Protein AF-A0A2D5XDI0-F1 (afdb_monomer_lite)

pLDDT: mean 88.64, std 13.78, range [44.78, 98.31]

Sequence (228 aa):
MKLNKLKERLPGKILLYSKKSLLKNIIILIFSIVIIILIGYWLSAFIGSEKGTEDEEDVEKAINICIESFSDHYYLALLEDDVERCKKADDRYDCSDGYYIIKAVRNNDMELCKKTSSNEMASACRGVIQGNAAVCDAFESVTDITYCRAVVGKDASICDSIEDESEKSSCKEDTYLRRSLAAKNSEECLNHDDEGFTAFCTGLFENNKQIYLDKMRVLCSKPLPPPS

Secondary structure (DSSP, 8-state):
------------------HHHHHHHHHHHHHHHHHHHHHHHHHHHHHTT-TTHHHHHHHHHHHHHHHHHHS-HHHHHHHHT-GGGGGGSTTHHHHHHHHHHHHHHHHT-TTGGGGSSSHHHHHHHHHHHHT-GGGGGG-SSHHHHHHHHHHHHT-GGGGGG-SSHHHHHHHHHHHHHHHHHHHT-STTGGG-S-HHHHHHHHHHHTT-HHHHHHHHHHHHTSPPPPP-

Structure (mmCIF, N/CA/C/O backbone):
data_AF-A0A2D5XDI0-F1
#
_entry.id   AF-A0A2D5XDI0-F1
#
loop_
_atom_site.group_PDB
_atom_site.id
_atom_site.type_symbol
_atom_site.label_atom_id
_atom_site.label_alt_id
_atom_site.label_comp_id
_atom_site.label_asym_id
_atom_site.label_entity_id
_atom_site.label_seq_id
_atom_site.pdbx_PDB_ins_code
_atom_site.Cartn_x
_atom_site.Cartn_y
_atom_site.Cartn_z
_atom_site.occupancy
_atom_site.B_iso_or_equiv
_atom_site.auth_seq_id
_atom_site.auth_comp_id
_atom_site.auth_asym_id
_atom_site.auth_atom_id
_atom_site.pdbx_PDB_model_num
ATOM 1 N N . MET A 1 1 ? -70.398 48.596 83.617 1.00 44.78 1 MET A N 1
ATOM 2 C CA . MET A 1 1 ? -71.412 48.692 82.546 1.00 44.78 1 MET A CA 1
ATOM 3 C C . MET A 1 1 ? -71.030 47.717 81.436 1.00 44.78 1 MET A C 1
ATOM 5 O O . MET A 1 1 ? -69.982 47.882 80.839 1.00 44.78 1 MET A O 1
ATOM 9 N N . LYS A 1 2 ? -71.859 46.678 81.254 1.00 47.09 2 LYS A N 1
ATOM 10 C CA . LYS A 1 2 ? -71.991 45.789 80.081 1.00 47.09 2 LYS A CA 1
ATOM 11 C C . LYS A 1 2 ? -70.750 45.014 79.590 1.00 47.09 2 LYS A C 1
ATOM 13 O O . LYS A 1 2 ? -70.254 45.229 78.493 1.00 47.09 2 LYS A O 1
ATOM 18 N N . LEU A 1 3 ? -70.409 43.970 80.354 1.00 49.66 3 LEU A N 1
ATOM 19 C CA . LEU A 1 3 ? -70.203 42.626 79.794 1.00 49.66 3 LEU A CA 1
ATOM 20 C C . LEU A 1 3 ? -71.467 42.235 79.015 1.00 49.66 3 LEU A C 1
ATOM 22 O O . LEU A 1 3 ? -72.532 42.197 79.629 1.00 49.66 3 LEU A O 1
ATOM 26 N N . ASN A 1 4 ? -71.377 41.991 77.705 1.00 47.78 4 ASN A N 1
ATOM 27 C CA . ASN A 1 4 ? -72.252 41.059 76.983 1.00 47.78 4 ASN A CA 1
ATOM 28 C C . ASN A 1 4 ? -71.924 40.994 75.486 1.00 47.78 4 ASN A C 1
ATOM 30 O O . ASN A 1 4 ? -71.733 42.021 74.846 1.00 47.78 4 ASN A O 1
ATOM 34 N N . LYS A 1 5 ? -72.038 39.771 74.955 1.00 52.88 5 LYS A N 1
ATOM 35 C CA . LYS A 1 5 ? -72.092 39.379 73.535 1.00 52.88 5 LYS A CA 1
ATOM 36 C C . LYS A 1 5 ? -70.759 39.279 72.795 1.00 52.88 5 LYS A C 1
ATOM 38 O O . LYS A 1 5 ? -70.403 40.145 72.015 1.00 52.88 5 LYS A O 1
ATOM 43 N N . LEU A 1 6 ? -70.141 38.108 72.924 1.00 51.28 6 LEU A N 1
ATOM 44 C CA . LEU A 1 6 ? -69.726 37.309 71.763 1.00 51.28 6 LEU A CA 1
ATOM 45 C C . LEU A 1 6 ? -69.619 35.844 72.202 1.00 51.28 6 LEU A C 1
ATOM 47 O O . LEU A 1 6 ? -68.558 35.256 72.367 1.00 51.28 6 LEU A O 1
ATOM 51 N N . LYS A 1 7 ? -70.799 35.287 72.469 1.00 56.97 7 LYS A N 1
ATOM 52 C CA . LYS A 1 7 ? -71.055 33.860 72.601 1.00 56.97 7 LYS A CA 1
ATOM 53 C C . LYS A 1 7 ? -71.932 33.528 71.407 1.00 56.97 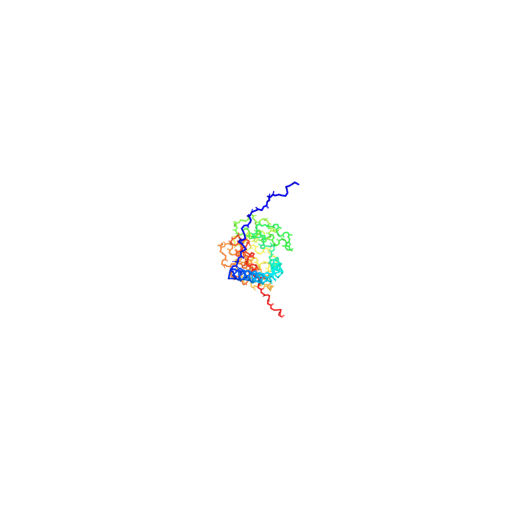7 LYS A C 1
ATOM 55 O O . LYS A 1 7 ? -73.071 33.975 71.408 1.00 56.97 7 LYS A O 1
ATOM 60 N N . GLU A 1 8 ? -71.387 32.855 70.395 1.00 50.22 8 GLU A N 1
ATOM 61 C CA . GLU A 1 8 ? -72.069 31.781 69.662 1.00 50.22 8 GLU A CA 1
ATOM 62 C C . GLU A 1 8 ? -71.327 31.329 68.395 1.00 50.22 8 GLU A C 1
ATOM 64 O O . GLU A 1 8 ? -70.948 32.131 67.550 1.00 50.22 8 GLU A O 1
ATOM 69 N N . ARG A 1 9 ? -71.274 29.995 68.265 1.00 50.88 9 ARG A N 1
ATOM 70 C CA . ARG A 1 9 ? -71.165 29.195 67.033 1.00 50.88 9 ARG A CA 1
ATOM 71 C C . ARG A 1 9 ? -69.782 29.030 66.409 1.00 50.88 9 ARG A C 1
ATOM 73 O O . ARG A 1 9 ? -69.526 29.444 65.287 1.00 50.88 9 ARG A O 1
ATOM 80 N N . LEU A 1 10 ? -68.983 28.194 67.064 1.00 51.03 10 LEU A N 1
ATOM 81 C CA . LEU A 1 10 ? -68.196 27.193 66.345 1.00 51.03 10 LEU A CA 1
ATOM 82 C C . LEU A 1 10 ? -68.876 25.831 66.547 1.00 51.03 10 LEU A C 1
ATOM 84 O O . LEU A 1 10 ? -68.980 25.377 67.689 1.00 51.03 10 LEU A O 1
ATOM 88 N N . PRO A 1 11 ? -69.412 25.192 65.490 1.00 50.72 11 PRO A N 1
ATOM 89 C CA . PRO A 1 11 ? -69.955 23.852 65.606 1.00 50.72 11 PRO A CA 1
ATOM 90 C C . PRO A 1 11 ? -68.810 22.899 65.939 1.00 50.72 11 PRO A C 1
ATOM 92 O O . PRO A 1 11 ? -67.932 22.642 65.117 1.00 50.72 11 PRO A O 1
ATOM 95 N N . GLY A 1 12 ? -68.854 22.352 67.152 1.00 49.72 12 GLY A N 1
ATOM 96 C CA . GLY A 1 12 ? -68.100 21.176 67.557 1.00 49.72 12 GLY A CA 1
ATOM 97 C C . GLY A 1 12 ? -68.539 19.958 66.750 1.00 49.72 12 GLY A C 1
ATOM 98 O O . GLY A 1 12 ? -69.162 19.045 67.275 1.00 49.72 12 GLY A O 1
ATOM 99 N N . LYS A 1 13 ? -68.190 19.918 65.465 1.00 50.59 13 LYS A N 1
ATOM 100 C CA . LYS A 1 13 ? -67.875 18.663 64.793 1.00 50.59 13 LYS A CA 1
ATOM 101 C C . LYS A 1 13 ? -66.408 18.400 65.093 1.00 50.59 13 LYS A C 1
ATOM 103 O O . LYS A 1 13 ? -65.544 18.576 64.241 1.00 50.59 13 LYS A O 1
ATOM 108 N N . ILE A 1 14 ? -66.135 18.020 66.345 1.00 53.47 14 ILE A N 1
ATOM 109 C CA . ILE A 1 14 ? -64.928 17.259 66.650 1.00 53.47 14 ILE A CA 1
ATOM 110 C C . ILE A 1 14 ? -65.047 16.039 65.755 1.00 53.47 14 ILE A C 1
ATOM 112 O O . ILE A 1 14 ? -65.925 15.195 65.939 1.00 53.47 14 ILE A O 1
ATOM 116 N N . LEU A 1 15 ? -64.245 16.063 64.696 1.00 54.16 15 LEU A N 1
ATOM 117 C CA . LEU A 1 15 ? -64.029 14.969 63.782 1.00 54.16 15 LEU A CA 1
ATOM 118 C C . LEU A 1 15 ? -63.720 13.747 64.642 1.00 54.16 15 LEU A C 1
ATOM 120 O O . LEU A 1 15 ? -62.580 13.517 65.037 1.00 54.16 15 LEU A O 1
ATOM 124 N N . LEU A 1 16 ? -64.742 12.929 64.895 1.00 52.47 16 LEU A N 1
ATOM 125 C CA . LEU A 1 16 ? -64.572 11.494 65.033 1.00 52.47 16 LEU A CA 1
ATOM 126 C C . LEU A 1 16 ? -64.087 11.029 63.662 1.00 52.47 16 LEU A C 1
ATOM 128 O O . LEU A 1 16 ? -64.838 10.486 62.854 1.00 52.47 16 LEU A O 1
ATOM 132 N N . TYR A 1 17 ? -62.825 11.351 63.374 1.00 53.03 17 TYR A N 1
ATOM 133 C CA . TYR A 1 17 ? -62.069 10.794 62.281 1.00 53.03 17 TYR A CA 1
ATOM 134 C C . TYR A 1 17 ? -62.096 9.308 62.577 1.00 53.03 17 TYR A C 1
ATOM 136 O O . TYR A 1 17 ? -61.448 8.828 63.508 1.00 53.03 17 TYR A O 1
ATOM 144 N N . SER A 1 18 ? -63.002 8.619 61.883 1.00 58.97 18 SER A N 1
ATOM 145 C CA . SER A 1 18 ? -63.232 7.196 62.038 1.00 58.97 18 SER A CA 1
ATOM 146 C C . SER A 1 18 ? -61.865 6.535 62.104 1.00 58.97 18 SER A C 1
ATOM 148 O O . SER A 1 18 ? -61.057 6.731 61.195 1.00 58.97 18 SER A O 1
ATOM 150 N N . LYS A 1 19 ? -61.577 5.794 63.181 1.00 69.25 19 LYS A N 1
ATOM 151 C CA . LYS A 1 19 ? -60.289 5.100 63.351 1.00 69.25 19 LYS A CA 1
ATOM 152 C C . LYS A 1 19 ? -59.907 4.305 62.092 1.00 69.25 19 LYS A C 1
ATOM 154 O O . LYS A 1 19 ? -58.728 4.180 61.787 1.00 69.25 19 LYS A O 1
ATOM 159 N N . LYS A 1 20 ? -60.899 3.854 61.308 1.00 73.81 20 LYS A N 1
ATOM 160 C CA . LYS A 1 20 ? -60.707 3.220 59.993 1.00 73.81 20 LYS A CA 1
ATOM 161 C C . LYS A 1 20 ? -60.124 4.156 58.921 1.00 73.81 20 LYS A C 1
ATOM 163 O O . LYS A 1 20 ? -59.315 3.704 58.123 1.00 73.81 20 LYS A O 1
ATOM 168 N N . SER A 1 21 ? -60.521 5.428 58.886 1.00 77.50 21 SER A N 1
ATOM 169 C CA . SER A 1 21 ? -59.980 6.443 57.964 1.00 77.50 21 SER A CA 1
ATOM 170 C C . SER A 1 21 ? -58.528 6.791 58.307 1.00 77.50 21 SER A C 1
ATOM 172 O O . SER A 1 21 ? -57.669 6.851 57.433 1.00 77.50 21 SER A O 1
ATOM 174 N N . LEU A 1 22 ? -58.232 6.920 59.603 1.00 82.56 22 LEU A N 1
ATOM 175 C CA . LEU A 1 22 ? -56.887 7.230 60.089 1.00 82.56 22 LEU A CA 1
ATOM 176 C C . LEU A 1 22 ? -55.910 6.067 59.825 1.00 82.56 22 LEU A C 1
ATOM 178 O O . LEU A 1 22 ? -54.798 6.293 59.359 1.00 82.56 22 LEU A O 1
ATOM 182 N N . LEU A 1 23 ? -56.365 4.820 60.005 1.00 85.81 23 LEU A N 1
ATOM 183 C CA . LEU A 1 23 ? -55.586 3.620 59.683 1.00 85.81 23 LEU A CA 1
ATOM 184 C C . LEU A 1 23 ? -55.260 3.512 58.181 1.00 85.81 23 LEU A C 1
ATOM 186 O O . LEU A 1 23 ? -54.131 3.185 57.827 1.00 85.81 23 LEU A O 1
ATOM 190 N N . LYS A 1 24 ? -56.217 3.824 57.291 1.00 88.88 24 LYS A N 1
ATOM 191 C CA . LYS A 1 24 ? -55.989 3.813 55.833 1.00 88.88 24 LYS A CA 1
ATOM 192 C C . LYS A 1 24 ? -54.907 4.808 55.410 1.00 88.88 24 LYS A C 1
ATOM 194 O O . LYS A 1 24 ? -54.035 4.447 54.627 1.00 88.88 24 LYS A O 1
ATOM 199 N N . ASN A 1 25 ? -54.931 6.022 55.958 1.00 86.56 25 ASN A N 1
ATOM 200 C CA . ASN A 1 25 ? -53.940 7.048 55.627 1.00 86.56 25 ASN A CA 1
ATOM 201 C C . ASN A 1 25 ? -52.532 6.670 56.114 1.00 86.56 25 ASN A C 1
ATOM 203 O O . ASN A 1 25 ? -51.563 6.914 55.402 1.00 86.56 25 ASN A O 1
ATOM 207 N N . ILE A 1 26 ? -52.418 6.019 57.279 1.00 90.81 26 ILE A N 1
ATOM 208 C CA . ILE A 1 26 ? -51.133 5.504 57.782 1.00 90.81 26 ILE A CA 1
ATOM 209 C C . ILE A 1 26 ? -50.582 4.409 56.857 1.00 90.81 26 ILE A C 1
ATOM 211 O O . ILE A 1 26 ? -49.402 4.442 56.519 1.00 90.81 26 ILE A O 1
ATOM 215 N N . ILE A 1 27 ? -51.422 3.470 56.405 1.00 93.69 27 ILE A N 1
ATOM 216 C CA . ILE A 1 27 ? -50.993 2.393 55.495 1.00 93.69 27 ILE A CA 1
ATOM 217 C C . ILE A 1 27 ? -50.485 2.966 54.166 1.00 93.69 27 ILE A C 1
ATOM 219 O O . ILE A 1 27 ? -49.427 2.555 53.698 1.00 93.69 27 ILE A O 1
ATOM 223 N N . ILE A 1 28 ? -51.197 3.939 53.585 1.00 94.19 28 ILE A N 1
ATOM 224 C CA . ILE A 1 28 ? -50.781 4.600 52.337 1.00 94.19 28 ILE A CA 1
ATOM 225 C C . ILE A 1 28 ? -49.432 5.305 52.524 1.00 94.19 28 ILE A C 1
ATOM 227 O O . ILE A 1 28 ? -48.552 5.158 51.682 1.00 94.19 28 ILE A O 1
ATOM 231 N N . LEU A 1 29 ? -49.242 6.017 53.640 1.00 94.56 29 LEU A N 1
ATOM 232 C CA . LEU A 1 29 ? -47.984 6.704 53.939 1.00 94.56 29 LEU A CA 1
ATOM 233 C C . LEU A 1 29 ? -46.801 5.724 54.006 1.00 94.56 29 LEU A C 1
ATOM 235 O O . LEU A 1 29 ? -45.764 5.972 53.396 1.00 94.56 29 LEU A O 1
ATOM 239 N N . ILE A 1 30 ? -46.969 4.597 54.706 1.00 95.56 30 ILE A N 1
ATOM 240 C CA . ILE A 1 30 ? -45.933 3.561 54.825 1.00 95.56 30 ILE A CA 1
ATOM 241 C C . ILE A 1 30 ? -45.601 2.980 53.448 1.00 95.56 30 ILE A C 1
ATOM 243 O O . ILE A 1 30 ? -44.428 2.845 53.109 1.00 95.56 30 ILE A O 1
ATOM 247 N N . PHE A 1 31 ? -46.617 2.682 52.635 1.00 95.56 31 PHE A N 1
ATOM 248 C CA . PHE A 1 31 ? -46.415 2.115 51.302 1.00 95.56 31 PHE A CA 1
ATOM 249 C C . PHE A 1 31 ? -45.648 3.074 50.381 1.00 95.56 31 PHE A C 1
ATOM 251 O O . PHE A 1 31 ? -44.712 2.659 49.702 1.00 95.56 31 PHE A O 1
ATOM 258 N N . SER A 1 32 ? -45.975 4.369 50.418 1.00 95.12 32 SER A N 1
ATOM 259 C CA . SER A 1 32 ? -45.250 5.401 49.669 1.00 95.12 32 SER A CA 1
ATOM 260 C C . SER A 1 32 ? -43.784 5.506 50.093 1.00 95.12 32 SER A C 1
ATOM 262 O O . SER A 1 32 ? -42.908 5.613 49.239 1.00 95.12 32 SER A O 1
ATOM 264 N N . ILE A 1 33 ? -43.495 5.428 51.397 1.00 95.62 33 ILE A N 1
ATOM 265 C CA . ILE A 1 33 ? -42.118 5.452 51.916 1.00 95.62 33 ILE A CA 1
ATOM 266 C C . ILE A 1 33 ? -41.334 4.229 51.427 1.00 95.62 33 ILE A C 1
ATOM 268 O O . ILE A 1 33 ? -40.205 4.373 50.964 1.00 95.62 33 ILE A O 1
ATOM 272 N N . VAL A 1 34 ? -41.937 3.037 51.469 1.00 96.19 34 VAL A N 1
ATOM 273 C CA . VAL A 1 34 ? -41.305 1.802 50.977 1.00 96.19 34 VAL A CA 1
ATOM 274 C C . VAL A 1 34 ? -41.002 1.897 49.481 1.00 96.19 34 VAL A C 1
ATOM 276 O O . VAL A 1 34 ? -39.900 1.548 49.068 1.00 96.19 34 VAL A O 1
ATOM 279 N N . ILE A 1 35 ? -41.929 2.423 48.675 1.00 96.69 35 ILE A N 1
ATOM 280 C CA . ILE A 1 35 ? -41.708 2.628 47.235 1.00 96.69 35 ILE A CA 1
ATOM 281 C C . ILE A 1 35 ? -40.536 3.585 46.988 1.00 96.69 35 ILE A C 1
ATOM 283 O O . ILE A 1 35 ? -39.680 3.284 46.163 1.00 96.69 35 ILE A O 1
ATOM 287 N N . ILE A 1 36 ? -40.455 4.705 47.714 1.00 96.25 36 ILE A N 1
ATOM 288 C CA . ILE A 1 36 ? -39.352 5.670 47.566 1.00 96.25 36 ILE A CA 1
ATOM 289 C C . ILE A 1 36 ? -38.006 5.021 47.913 1.00 96.25 36 ILE A C 1
ATOM 291 O O . ILE A 1 36 ? -37.033 5.215 47.188 1.00 96.25 36 ILE A O 1
ATOM 295 N N . ILE A 1 37 ? -37.951 4.215 48.978 1.00 95.62 37 ILE A N 1
ATOM 296 C CA . ILE A 1 37 ? -36.735 3.485 49.365 1.00 95.62 37 ILE A CA 1
ATOM 297 C C . ILE A 1 37 ? -36.342 2.472 48.284 1.00 95.62 37 ILE A C 1
ATOM 299 O O . ILE A 1 37 ? -35.170 2.395 47.925 1.00 95.62 37 ILE A O 1
ATOM 303 N N . LEU A 1 38 ? -37.305 1.728 47.731 1.00 95.06 38 LEU A N 1
ATOM 304 C CA . LEU A 1 38 ? -37.047 0.755 46.666 1.00 95.06 38 LEU A CA 1
ATOM 305 C C . LEU A 1 38 ? -36.547 1.426 45.383 1.00 95.06 38 LEU A C 1
ATOM 307 O O . LEU A 1 38 ? -35.596 0.931 44.786 1.00 95.06 38 LEU A O 1
ATOM 311 N N . ILE A 1 39 ? -37.135 2.561 44.990 1.00 95.25 39 ILE A N 1
ATOM 312 C CA . ILE A 1 39 ? -36.674 3.357 43.843 1.00 95.25 39 ILE A CA 1
ATOM 313 C C . ILE A 1 39 ? -35.264 3.895 44.103 1.00 95.25 39 ILE A C 1
ATOM 315 O O . ILE A 1 39 ? -34.407 3.785 43.233 1.00 95.25 39 ILE A O 1
ATOM 319 N N . GLY A 1 40 ? -34.997 4.424 45.301 1.00 93.00 40 GLY A N 1
ATOM 320 C CA . GLY A 1 40 ? -33.665 4.897 45.685 1.00 93.00 40 GLY A CA 1
ATOM 321 C C . GLY A 1 40 ? -32.614 3.787 45.627 1.00 93.00 40 GLY A C 1
ATOM 322 O O . GLY A 1 40 ? -31.529 3.995 45.089 1.00 93.00 40 GLY A O 1
ATOM 323 N N . TYR A 1 41 ? -32.960 2.587 46.101 1.00 91.38 41 TYR A N 1
ATOM 324 C CA . TYR A 1 41 ? -32.088 1.417 46.028 1.00 91.38 41 TYR A CA 1
ATOM 325 C C . TYR A 1 41 ? -31.823 0.997 44.575 1.00 91.38 41 TYR A C 1
ATOM 327 O O . TYR A 1 41 ? -30.669 0.829 44.186 1.00 91.38 41 TYR A O 1
ATOM 335 N N . TRP A 1 42 ? -32.867 0.919 43.743 1.00 90.38 42 TRP A N 1
ATOM 336 C CA . TRP A 1 42 ? -32.740 0.612 42.314 1.00 90.38 42 TRP A CA 1
ATOM 337 C C . TRP A 1 42 ? -31.872 1.629 41.565 1.00 90.38 42 TRP A C 1
ATOM 339 O O . TRP A 1 42 ? -30.987 1.238 40.810 1.00 90.38 42 TRP A O 1
ATOM 349 N N . LEU A 1 43 ? -32.073 2.927 41.812 1.00 86.62 43 LEU A N 1
ATOM 350 C CA . LEU A 1 43 ? -31.270 3.989 41.204 1.00 86.62 43 LEU A CA 1
ATOM 351 C C . LEU A 1 43 ? -29.808 3.918 41.654 1.00 86.62 43 LEU A C 1
ATOM 353 O O . LEU A 1 43 ? -28.917 4.051 40.823 1.00 86.62 43 LEU A O 1
ATOM 357 N N . SER A 1 44 ? -29.542 3.638 42.933 1.00 81.31 44 SER A N 1
ATOM 358 C CA . SER A 1 44 ? -28.166 3.473 43.418 1.00 81.31 44 SER A CA 1
ATOM 359 C C . SER A 1 44 ? -27.449 2.262 42.807 1.00 81.31 44 SER A C 1
ATOM 361 O O . SER A 1 44 ? -26.261 2.352 42.508 1.00 81.31 44 SER A O 1
ATOM 363 N N . ALA A 1 45 ? -28.164 1.162 42.547 1.00 80.38 45 ALA A N 1
ATOM 364 C CA . ALA A 1 45 ? -27.613 0.000 41.849 1.00 80.38 45 ALA A CA 1
ATOM 365 C C . ALA A 1 45 ? -27.328 0.289 40.365 1.00 80.38 45 ALA A C 1
ATOM 367 O O . ALA A 1 45 ? -26.353 -0.221 39.822 1.00 80.38 45 ALA A O 1
ATOM 368 N N . PHE A 1 46 ? -28.143 1.132 39.724 1.00 78.81 46 PHE A N 1
ATOM 369 C CA . PHE A 1 46 ? -27.960 1.519 38.323 1.00 78.81 46 PHE A CA 1
ATOM 370 C C . PHE A 1 46 ? -26.794 2.503 38.137 1.00 78.81 46 PHE A C 1
ATOM 372 O O . PHE A 1 46 ? -26.011 2.359 37.205 1.00 78.81 46 PHE A O 1
ATOM 379 N N . ILE A 1 47 ? -26.625 3.453 39.064 1.00 73.25 47 ILE A N 1
ATOM 380 C CA . ILE A 1 47 ? -25.529 4.441 39.040 1.00 73.25 47 ILE A CA 1
ATOM 381 C C . ILE A 1 47 ? -24.174 3.787 39.387 1.00 73.25 47 ILE A C 1
ATOM 383 O O . ILE A 1 47 ? -23.128 4.226 38.926 1.00 73.25 47 ILE A O 1
ATOM 387 N N . GLY A 1 48 ? -24.164 2.692 40.155 1.00 58.62 48 GLY A N 1
ATOM 388 C CA . GLY A 1 48 ? -22.936 1.959 40.496 1.00 58.62 48 GLY A CA 1
ATOM 389 C C . GLY A 1 48 ? -22.308 1.147 39.352 1.00 58.62 48 GLY A C 1
ATOM 390 O O . GLY A 1 48 ? -21.212 0.617 39.532 1.00 58.62 48 GLY A O 1
ATOM 391 N N . SER A 1 49 ? -22.974 1.040 38.196 1.00 54.91 49 SER A N 1
ATOM 392 C CA . SER A 1 49 ? -22.509 0.271 37.030 1.00 54.91 49 SER A CA 1
ATOM 393 C C . SER A 1 49 ? -21.791 1.128 35.975 1.00 54.91 49 SER A C 1
ATOM 395 O O . SER A 1 49 ? -21.632 0.691 34.839 1.00 54.91 49 SER A O 1
ATOM 397 N N . GLU A 1 50 ? -21.342 2.331 36.335 1.00 55.00 50 GLU A N 1
ATOM 398 C CA . GLU A 1 50 ? -20.640 3.272 35.446 1.00 55.00 50 GLU A CA 1
ATOM 399 C C . GLU A 1 50 ? -19.103 3.185 35.575 1.00 55.00 50 GLU A C 1
ATOM 401 O O . GLU A 1 50 ? -18.381 4.140 35.320 1.00 55.00 50 GLU A O 1
ATOM 406 N N . LYS A 1 51 ? -18.565 2.022 35.969 1.00 54.38 51 LYS A N 1
ATOM 407 C CA . LYS A 1 51 ? -17.109 1.760 36.012 1.00 54.38 51 LYS A CA 1
ATOM 408 C C . LYS A 1 51 ? -16.490 1.449 34.635 1.00 54.38 51 LYS A C 1
ATOM 410 O O . LYS A 1 51 ? -15.452 0.808 34.575 1.00 54.38 51 LYS A O 1
ATOM 415 N N . GLY A 1 52 ? -17.132 1.858 33.541 1.00 54.81 52 GLY A N 1
ATOM 416 C CA . GLY A 1 52 ? -16.783 1.418 32.185 1.00 54.81 52 GLY A CA 1
ATOM 417 C C . GLY A 1 52 ? -16.015 2.412 31.312 1.00 54.81 52 GLY A C 1
ATOM 418 O O . GLY A 1 52 ? -15.672 2.049 30.199 1.00 54.81 52 GLY A O 1
ATOM 419 N N . THR A 1 53 ? -15.763 3.648 31.751 1.00 57.22 53 THR A N 1
ATOM 420 C CA . THR A 1 53 ? -15.287 4.695 30.823 1.00 57.22 53 THR A CA 1
ATOM 421 C C . THR A 1 53 ? -13.774 4.891 30.796 1.00 57.22 53 THR A C 1
ATOM 423 O O . THR A 1 53 ? -13.262 5.369 29.793 1.00 57.22 53 THR A O 1
ATOM 426 N N . GLU A 1 54 ? -13.054 4.539 31.866 1.00 60.66 54 GLU A N 1
ATOM 427 C CA . GLU A 1 54 ? -11.588 4.701 31.902 1.00 60.66 54 GLU A CA 1
ATOM 428 C C . GLU A 1 54 ? -10.906 3.658 30.995 1.00 60.66 54 GLU A C 1
ATOM 430 O O . GLU A 1 54 ? -9.992 3.990 30.249 1.00 60.66 54 GLU A O 1
ATOM 435 N N . ASP A 1 55 ? -11.456 2.438 30.941 1.00 75.38 55 ASP A N 1
ATOM 436 C CA . ASP A 1 55 ? -10.955 1.375 30.063 1.00 75.38 55 ASP A CA 1
ATOM 437 C C . ASP A 1 55 ? -11.274 1.633 28.573 1.00 75.38 55 ASP A C 1
ATOM 439 O O . ASP A 1 55 ? -10.500 1.242 27.702 1.00 75.38 55 ASP A O 1
ATOM 443 N N . GLU A 1 56 ? -12.392 2.293 28.243 1.00 82.50 56 GLU A N 1
ATOM 444 C CA . GLU A 1 56 ? -12.788 2.531 26.843 1.00 82.50 56 GLU A CA 1
ATOM 445 C C . GLU A 1 56 ? -11.947 3.633 26.174 1.00 82.50 56 GLU A C 1
ATOM 447 O O . GLU A 1 56 ? -11.534 3.478 25.022 1.00 82.50 56 GLU A O 1
ATOM 452 N N . GLU A 1 57 ? -11.633 4.717 26.897 1.00 86.88 57 GLU A N 1
ATOM 453 C CA . GLU A 1 57 ? -10.769 5.792 26.386 1.00 86.88 57 GLU A CA 1
ATOM 454 C C . GLU A 1 57 ? -9.338 5.293 26.133 1.00 86.88 57 GLU A C 1
ATOM 456 O O . GLU A 1 57 ? -8.752 5.580 25.084 1.00 86.88 57 GLU A O 1
ATOM 461 N N . ASP A 1 58 ? -8.794 4.492 27.053 1.00 88.00 58 ASP A N 1
ATOM 462 C CA . ASP A 1 58 ? -7.459 3.911 26.909 1.00 88.00 58 ASP A CA 1
ATOM 463 C C . ASP A 1 58 ? -7.389 2.905 25.748 1.00 88.00 58 ASP A C 1
ATOM 465 O O . ASP A 1 58 ? -6.397 2.886 25.010 1.00 88.00 58 ASP A O 1
ATOM 469 N N . VAL A 1 59 ? -8.450 2.119 25.524 1.00 85.25 59 VAL A N 1
ATOM 470 C CA . VAL A 1 59 ? -8.545 1.203 24.375 1.00 85.25 59 VAL A CA 1
ATOM 471 C C . VAL A 1 59 ? -8.605 1.973 23.056 1.00 85.25 59 VAL A C 1
ATOM 473 O O . VAL A 1 59 ? -7.829 1.670 22.150 1.00 85.25 59 VAL A O 1
ATOM 476 N N . GLU A 1 60 ? -9.455 2.994 22.931 1.00 87.75 60 GLU A N 1
ATOM 477 C CA . GLU A 1 60 ? -9.541 3.791 21.697 1.00 87.75 60 GLU A CA 1
ATOM 478 C C . GLU A 1 60 ? -8.220 4.521 21.414 1.00 87.75 60 GLU A C 1
ATOM 480 O O . GLU A 1 60 ? -7.762 4.587 20.271 1.00 87.75 60 GLU A O 1
ATOM 485 N N . LYS A 1 61 ? -7.545 5.024 22.452 1.00 91.88 61 LYS A N 1
ATOM 486 C CA . LYS A 1 61 ? -6.213 5.619 22.314 1.00 91.88 61 LYS A CA 1
ATOM 487 C C . LYS A 1 61 ? -5.181 4.598 21.832 1.00 91.88 61 LYS A C 1
ATOM 489 O O . LYS A 1 61 ? -4.404 4.913 20.931 1.00 91.88 61 LYS A O 1
ATOM 494 N N . ALA A 1 62 ? -5.179 3.388 22.390 1.00 88.06 62 ALA A N 1
ATOM 495 C CA . ALA A 1 62 ? -4.287 2.315 21.958 1.00 88.06 62 ALA A CA 1
ATOM 496 C C . ALA A 1 62 ? -4.549 1.902 20.501 1.00 88.06 62 ALA A C 1
ATOM 498 O O . ALA A 1 62 ? -3.599 1.731 19.735 1.00 88.06 62 ALA A O 1
ATOM 499 N N . ILE A 1 63 ? -5.818 1.816 20.089 1.00 86.44 63 ILE A N 1
ATOM 500 C CA . ILE A 1 63 ? -6.179 1.527 18.698 1.00 86.44 63 ILE A CA 1
ATOM 501 C C . ILE A 1 63 ? -5.693 2.645 17.774 1.00 86.44 63 ILE A C 1
ATOM 503 O O . ILE A 1 63 ? -5.102 2.349 16.742 1.00 86.44 63 ILE A O 1
ATOM 507 N N . ASN A 1 64 ? -5.868 3.915 18.139 1.00 89.81 64 ASN A N 1
ATOM 508 C CA . ASN A 1 64 ? -5.386 5.022 17.313 1.00 89.81 64 ASN A CA 1
ATOM 509 C C . ASN A 1 64 ? -3.855 5.030 17.182 1.00 89.81 64 ASN A C 1
ATOM 511 O O . ASN A 1 64 ? -3.358 5.217 16.077 1.00 89.81 64 ASN A O 1
ATOM 515 N N . ILE A 1 65 ? -3.112 4.730 18.253 1.00 91.06 65 ILE A N 1
ATOM 516 C CA . ILE A 1 65 ? -1.649 4.554 18.188 1.00 91.06 65 ILE A CA 1
ATOM 517 C C . ILE A 1 65 ? -1.281 3.395 17.253 1.00 91.06 65 ILE A C 1
ATOM 519 O O . ILE A 1 65 ? -0.365 3.518 16.446 1.00 91.06 65 ILE A O 1
ATOM 523 N N . CYS A 1 66 ? -2.003 2.277 17.336 1.00 90.44 66 CYS A N 1
ATOM 524 C CA . CYS A 1 66 ? -1.811 1.145 16.436 1.00 90.44 66 CYS A CA 1
ATOM 525 C C . CYS A 1 66 ? -2.074 1.548 14.977 1.00 90.44 66 CYS A C 1
ATOM 527 O O . CYS A 1 66 ? -1.216 1.341 14.124 1.00 90.44 66 CYS A O 1
ATOM 529 N N . ILE A 1 67 ? -3.201 2.206 14.687 1.00 88.50 67 ILE A N 1
ATOM 530 C CA . ILE A 1 67 ? -3.522 2.702 13.343 1.00 88.50 67 ILE A CA 1
ATOM 531 C C . ILE A 1 67 ? -2.434 3.654 12.851 1.00 88.50 67 ILE A C 1
ATOM 533 O O . ILE A 1 67 ? -2.037 3.535 11.700 1.00 88.50 67 ILE A O 1
ATOM 537 N N . GLU A 1 68 ? -1.937 4.571 13.680 1.00 87.44 68 GLU A N 1
ATOM 538 C CA . GLU A 1 68 ? -0.842 5.477 13.313 1.00 87.44 68 GLU A CA 1
ATOM 539 C C . GLU A 1 68 ? 0.461 4.726 13.028 1.00 87.44 68 GLU A C 1
ATOM 541 O O . GLU A 1 68 ? 1.155 5.072 12.078 1.00 87.44 68 GLU A O 1
ATOM 546 N N . SER A 1 69 ? 0.767 3.677 13.795 1.00 84.62 69 SER A N 1
ATOM 547 C CA . SER A 1 69 ? 1.966 2.856 13.600 1.00 84.62 69 SER A CA 1
ATOM 548 C C . SER A 1 69 ? 1.898 1.967 12.358 1.00 84.62 69 SER A C 1
ATOM 550 O O . SER A 1 69 ? 2.940 1.673 11.784 1.00 84.62 69 SER A O 1
ATOM 552 N N . PHE A 1 70 ? 0.705 1.505 11.972 1.00 81.94 70 PHE A N 1
ATOM 553 C CA . PHE A 1 70 ? 0.504 0.675 10.779 1.00 81.94 70 PHE A CA 1
ATOM 554 C C . PHE A 1 70 ? 0.183 1.492 9.526 1.00 81.94 70 PHE A C 1
ATOM 556 O O . PHE A 1 70 ? 0.355 1.006 8.412 1.00 81.94 70 PHE A O 1
ATOM 563 N N . SER A 1 71 ? -0.326 2.716 9.683 1.00 79.56 71 SER A N 1
ATOM 564 C CA . SER A 1 71 ? -0.663 3.567 8.549 1.00 79.56 71 SER A CA 1
ATOM 565 C C . SER A 1 71 ? 0.595 4.194 7.997 1.00 79.56 71 SER A C 1
ATOM 567 O O . SER A 1 71 ? 0.973 5.298 8.392 1.00 79.56 71 SER A O 1
ATOM 569 N N . ASP A 1 72 ? 1.188 3.508 7.027 1.00 84.69 72 ASP A N 1
ATOM 570 C CA . ASP A 1 72 ? 2.218 4.100 6.197 1.00 84.69 72 ASP A CA 1
ATOM 571 C C . ASP A 1 72 ? 1.704 5.448 5.654 1.00 84.69 72 ASP A C 1
ATOM 573 O O . ASP A 1 72 ? 0.585 5.571 5.126 1.00 84.69 72 ASP A O 1
ATOM 577 N N . HIS A 1 73 ? 2.519 6.491 5.821 1.00 89.25 73 HIS A N 1
ATOM 578 C CA . HIS A 1 73 ? 2.258 7.813 5.269 1.00 89.25 73 HIS A CA 1
ATOM 579 C C . HIS A 1 73 ? 1.938 7.744 3.771 1.00 89.25 73 HIS A C 1
ATOM 581 O O . HIS A 1 73 ? 1.126 8.541 3.292 1.00 89.25 73 HIS A O 1
ATOM 587 N N . TYR A 1 74 ? 2.499 6.760 3.070 1.00 91.12 74 TYR A N 1
ATOM 588 C CA . TYR A 1 74 ? 2.195 6.421 1.689 1.00 91.12 74 TYR A CA 1
ATOM 589 C C . TYR A 1 74 ? 0.717 6.061 1.452 1.00 91.12 74 TYR A C 1
ATOM 591 O O . TYR A 1 74 ? 0.067 6.656 0.586 1.00 91.12 74 TYR A O 1
ATOM 599 N N . TYR A 1 75 ? 0.133 5.157 2.244 1.00 93.44 75 TYR A N 1
ATOM 600 C CA . TYR A 1 75 ? -1.272 4.753 2.093 1.00 93.44 75 TYR A CA 1
ATOM 601 C C . TYR A 1 75 ? -2.227 5.914 2.353 1.00 93.44 75 TYR A C 1
ATOM 603 O O . TYR A 1 75 ? -3.170 6.145 1.591 1.00 93.44 75 TYR A O 1
ATOM 611 N N . LEU A 1 76 ? -1.962 6.690 3.406 1.00 93.06 76 LEU A N 1
ATOM 612 C CA . LEU A 1 76 ? -2.770 7.865 3.726 1.00 93.06 76 LEU A CA 1
ATOM 613 C C . LEU A 1 76 ? -2.653 8.951 2.652 1.00 93.06 76 LEU A C 1
ATOM 615 O O . LEU A 1 76 ? -3.663 9.575 2.331 1.00 93.06 76 LEU A O 1
ATOM 619 N N . ALA A 1 77 ? -1.464 9.158 2.074 1.00 95.81 77 ALA A N 1
ATOM 620 C CA . ALA A 1 77 ? -1.278 10.084 0.958 1.00 95.81 77 ALA A CA 1
ATOM 621 C C . ALA A 1 77 ? -2.162 9.699 -0.238 1.00 95.81 77 ALA A C 1
ATOM 623 O O . ALA A 1 77 ? -2.825 10.555 -0.821 1.00 95.81 77 ALA A O 1
ATOM 624 N N . LEU A 1 78 ? -2.231 8.407 -0.571 1.00 95.75 78 LEU A N 1
ATOM 625 C CA . LEU A 1 78 ? -3.060 7.902 -1.667 1.00 95.75 78 LEU A CA 1
ATOM 626 C C . LEU A 1 78 ? -4.565 7.985 -1.384 1.00 95.75 78 LEU A C 1
ATOM 628 O O . LEU A 1 78 ? -5.328 8.367 -2.271 1.00 95.75 78 LEU A O 1
ATOM 632 N N . LEU A 1 79 ? -4.997 7.647 -0.167 1.00 95.19 79 LEU A N 1
ATOM 633 C CA . LEU A 1 79 ? -6.412 7.672 0.225 1.00 95.19 79 LEU A CA 1
ATOM 634 C C . LEU A 1 79 ? -6.979 9.092 0.333 1.00 95.19 79 LEU A C 1
ATOM 636 O O . LEU A 1 79 ? -8.162 9.300 0.068 1.00 95.19 79 LEU A O 1
ATOM 640 N N . GLU A 1 80 ? -6.156 10.060 0.736 1.00 95.69 80 GLU A N 1
ATOM 641 C CA . GLU A 1 80 ? -6.555 11.468 0.867 1.00 95.69 80 GLU A CA 1
ATOM 642 C C . GLU A 1 80 ? -6.265 12.305 -0.379 1.00 95.69 80 GLU A C 1
ATOM 644 O O . GLU A 1 80 ? -6.656 13.468 -0.442 1.00 95.69 80 GLU A O 1
ATOM 649 N N . ASP A 1 81 ? -5.599 11.713 -1.369 1.00 96.69 81 ASP A N 1
ATOM 650 C CA . ASP A 1 81 ? -5.067 12.405 -2.537 1.00 96.69 81 ASP A CA 1
ATOM 651 C C . ASP A 1 81 ? -4.127 13.581 -2.183 1.00 96.69 81 ASP A C 1
ATOM 653 O O . ASP A 1 81 ? -4.101 14.599 -2.877 1.00 96.69 81 ASP A O 1
ATOM 657 N N . ASP A 1 82 ? -3.329 13.428 -1.120 1.00 97.00 82 ASP A N 1
ATOM 658 C CA . ASP A 1 82 ? -2.460 14.467 -0.558 1.00 97.00 82 ASP A CA 1
ATOM 659 C C . ASP A 1 82 ? -0.991 14.017 -0.461 1.00 97.00 82 ASP A C 1
ATOM 661 O O . ASP A 1 82 ? -0.557 13.407 0.519 1.00 97.00 82 ASP A O 1
ATOM 665 N N . VAL A 1 83 ? -0.197 14.379 -1.475 1.00 96.69 83 VAL A N 1
ATOM 666 C CA . VAL A 1 83 ? 1.248 14.090 -1.531 1.00 96.69 83 VAL A CA 1
ATOM 667 C C . VAL A 1 83 ? 2.047 14.791 -0.429 1.00 96.69 83 VAL A C 1
ATOM 669 O O . VAL A 1 83 ? 3.146 14.358 -0.087 1.00 96.69 83 VAL A O 1
ATOM 672 N N . GLU A 1 84 ? 1.523 15.864 0.171 1.00 97.06 84 GLU A N 1
ATOM 673 C CA . GLU A 1 84 ? 2.236 16.600 1.218 1.00 97.06 84 GLU A CA 1
ATOM 674 C C . GLU A 1 84 ? 2.424 15.749 2.480 1.00 97.06 84 GLU A C 1
ATOM 676 O O . GLU A 1 84 ? 3.365 15.983 3.245 1.00 97.06 84 GLU A O 1
ATOM 681 N N . ARG A 1 85 ? 1.607 14.702 2.659 1.00 94.69 85 ARG A N 1
ATOM 682 C CA . ARG A 1 85 ? 1.797 13.694 3.711 1.00 94.69 85 ARG A CA 1
ATOM 683 C C . ARG A 1 85 ? 3.141 12.981 3.619 1.00 94.69 85 ARG A C 1
ATOM 685 O O . ARG A 1 85 ? 3.727 12.696 4.661 1.00 94.69 85 ARG A O 1
ATOM 692 N N . CYS A 1 86 ? 3.680 12.795 2.414 1.00 96.00 86 CYS A N 1
ATOM 693 C CA . CYS A 1 86 ? 4.987 12.172 2.220 1.00 96.00 86 CYS A CA 1
ATOM 694 C C . CYS A 1 86 ? 6.144 12.990 2.804 1.00 96.00 86 CYS A C 1
ATOM 696 O O . CYS A 1 86 ? 7.209 12.440 3.054 1.00 96.00 86 CYS A O 1
ATOM 698 N N . LYS A 1 87 ? 5.960 14.286 3.104 1.00 94.75 87 LYS A N 1
ATOM 699 C CA . LYS A 1 87 ? 7.007 15.105 3.746 1.00 94.75 87 LYS A CA 1
ATOM 700 C C . LYS A 1 87 ? 7.368 14.641 5.158 1.00 94.75 87 LYS A C 1
ATOM 702 O O . LYS A 1 87 ? 8.408 15.054 5.664 1.00 94.75 87 LYS A O 1
ATOM 707 N N . LYS A 1 88 ? 6.492 13.858 5.794 1.00 90.62 88 LYS A N 1
ATOM 708 C CA . LYS A 1 88 ? 6.679 13.316 7.144 1.00 90.62 88 LYS A CA 1
ATOM 709 C C . LYS A 1 88 ? 7.173 11.869 7.152 1.00 90.62 88 LYS A C 1
ATOM 711 O O . LYS A 1 88 ? 7.506 11.387 8.223 1.00 90.62 88 LYS A O 1
ATOM 716 N N . ALA A 1 89 ? 7.198 11.206 5.996 1.00 90.31 89 ALA A N 1
ATOM 717 C CA . ALA A 1 89 ? 7.749 9.865 5.878 1.00 90.31 89 ALA A CA 1
ATOM 718 C C . ALA A 1 89 ? 9.276 9.916 5.996 1.00 90.31 89 ALA A C 1
ATOM 720 O O . ALA A 1 89 ? 9.897 10.859 5.491 1.00 90.31 89 ALA A O 1
ATOM 721 N N . ASP A 1 90 ? 9.859 8.893 6.621 1.00 89.81 90 ASP A N 1
ATOM 722 C CA . ASP A 1 90 ? 11.313 8.721 6.672 1.00 89.81 90 ASP A CA 1
ATOM 723 C C . ASP A 1 90 ? 11.883 8.664 5.240 1.00 89.81 90 ASP A C 1
ATOM 725 O O . ASP A 1 90 ? 12.794 9.425 4.900 1.00 89.81 90 ASP A O 1
ATOM 729 N N . ASP A 1 91 ? 11.207 7.930 4.350 1.00 90.06 91 ASP A N 1
ATOM 730 C CA . ASP A 1 91 ? 11.536 7.821 2.925 1.00 90.06 91 ASP A CA 1
ATOM 731 C C . ASP A 1 91 ? 10.635 8.707 2.055 1.00 90.06 91 ASP A C 1
ATOM 733 O O . ASP A 1 91 ? 9.860 8.269 1.200 1.00 90.06 91 ASP A O 1
ATOM 737 N N . ARG A 1 92 ? 10.727 10.024 2.274 1.00 94.44 92 ARG A N 1
ATOM 738 C CA . ARG A 1 92 ? 9.874 11.022 1.598 1.00 94.44 92 ARG A CA 1
ATOM 739 C C . ARG A 1 92 ? 9.854 10.917 0.067 1.00 94.44 92 ARG A C 1
ATOM 741 O O . ARG A 1 92 ? 8.846 11.269 -0.547 1.00 94.44 92 ARG A O 1
ATOM 748 N N . TYR A 1 93 ? 10.976 10.526 -0.544 1.00 95.06 93 TYR A N 1
ATOM 749 C CA . TYR A 1 93 ? 11.095 10.427 -2.000 1.00 95.06 93 TYR A CA 1
ATOM 750 C C . TYR A 1 93 ? 10.371 9.190 -2.511 1.00 95.06 93 TYR A C 1
ATOM 752 O O . TYR A 1 93 ? 9.573 9.322 -3.433 1.00 95.06 93 TYR A O 1
ATOM 760 N N . ASP A 1 94 ? 10.542 8.051 -1.846 1.00 92.75 94 ASP A N 1
ATOM 761 C CA . ASP A 1 94 ? 9.881 6.800 -2.216 1.00 92.75 94 ASP A CA 1
ATOM 762 C C . ASP A 1 94 ? 8.366 6.910 -2.026 1.00 92.75 94 ASP A C 1
ATOM 764 O O . ASP A 1 94 ? 7.603 6.567 -2.929 1.00 92.75 94 ASP A O 1
ATOM 768 N N . CYS A 1 95 ? 7.919 7.532 -0.928 1.00 95.38 95 CYS A N 1
ATOM 769 C CA . CYS A 1 95 ? 6.504 7.847 -0.720 1.00 95.38 95 CYS A CA 1
ATOM 770 C C . CYS A 1 95 ? 5.943 8.736 -1.844 1.00 95.38 95 CYS A C 1
ATOM 772 O O . CYS A 1 95 ? 4.888 8.440 -2.412 1.00 95.38 95 CYS A O 1
ATOM 774 N N . SER A 1 96 ? 6.636 9.830 -2.189 1.00 97.00 96 SER A N 1
ATOM 775 C CA . SER A 1 96 ? 6.185 10.762 -3.232 1.00 97.00 96 SER A CA 1
ATOM 776 C C . SER A 1 96 ? 6.177 10.110 -4.618 1.00 97.00 96 SER A C 1
ATOM 778 O O . SER A 1 96 ? 5.245 10.316 -5.399 1.00 97.00 96 SER A O 1
ATOM 780 N N . ASP A 1 97 ? 7.200 9.322 -4.935 1.00 96.62 97 ASP A N 1
ATOM 781 C CA . ASP A 1 97 ? 7.328 8.641 -6.219 1.00 96.62 97 ASP A CA 1
ATOM 782 C C . ASP A 1 97 ? 6.272 7.552 -6.357 1.00 96.62 97 ASP A C 1
ATOM 784 O O . ASP A 1 97 ? 5.548 7.536 -7.354 1.00 96.6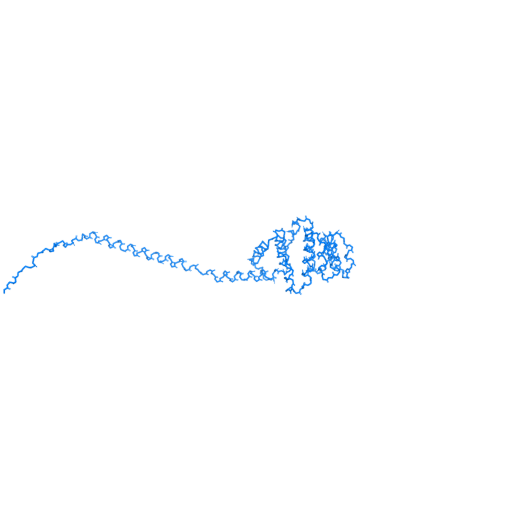2 97 ASP A O 1
ATOM 788 N N . GLY A 1 98 ? 6.093 6.721 -5.327 1.00 95.50 98 GLY A N 1
ATOM 789 C CA . GLY A 1 98 ? 4.996 5.764 -5.239 1.00 95.50 98 GLY A CA 1
ATOM 790 C C . GLY A 1 98 ? 3.643 6.443 -5.449 1.00 95.50 98 GLY A C 1
ATOM 791 O O . GLY A 1 98 ? 2.864 6.012 -6.303 1.00 95.50 98 GLY A O 1
ATOM 792 N N . TYR A 1 99 ? 3.384 7.557 -4.749 1.00 97.62 99 TYR A N 1
ATOM 793 C CA . TYR A 1 99 ? 2.136 8.316 -4.872 1.00 97.62 99 TYR A CA 1
ATOM 794 C C . TYR A 1 99 ? 1.870 8.731 -6.326 1.00 97.62 99 TYR A C 1
ATOM 796 O O . TYR A 1 99 ? 0.791 8.468 -6.872 1.00 97.62 99 TYR A O 1
ATOM 804 N N . TYR A 1 100 ? 2.855 9.352 -6.985 1.00 98.25 100 TYR A N 1
ATOM 805 C CA . TYR A 1 100 ? 2.687 9.806 -8.363 1.00 98.25 100 TYR A CA 1
ATOM 806 C C . TYR A 1 100 ? 2.550 8.653 -9.344 1.00 98.25 100 TYR A C 1
ATOM 808 O O . TYR A 1 100 ? 1.734 8.759 -10.260 1.00 98.25 100 TYR A O 1
ATOM 816 N N . ILE A 1 101 ? 3.282 7.555 -9.154 1.00 97.56 101 ILE A N 1
ATOM 817 C CA . ILE A 1 101 ? 3.179 6.397 -10.037 1.00 97.56 101 ILE A CA 1
ATOM 818 C C . ILE A 1 101 ? 1.799 5.751 -9.921 1.00 97.56 101 ILE A C 1
ATOM 820 O O . ILE A 1 101 ? 1.146 5.524 -10.940 1.00 97.56 101 ILE A O 1
ATOM 824 N N . ILE A 1 102 ? 1.305 5.508 -8.707 1.00 97.25 102 ILE A N 1
ATOM 825 C CA . ILE A 1 102 ? -0.033 4.947 -8.498 1.00 97.25 102 ILE A CA 1
ATOM 826 C C . ILE A 1 102 ? -1.110 5.856 -9.091 1.00 97.25 102 ILE A C 1
ATOM 828 O O . ILE A 1 102 ? -2.000 5.374 -9.797 1.00 97.25 102 ILE A O 1
ATOM 832 N N . LYS A 1 103 ? -1.015 7.174 -8.884 1.00 97.50 103 LYS A N 1
ATOM 833 C CA . LYS A 1 103 ? -1.957 8.138 -9.468 1.00 97.50 103 LYS A CA 1
ATOM 834 C C . LYS A 1 103 ? -1.881 8.156 -11.000 1.00 97.50 103 LYS A C 1
ATOM 836 O O . LYS A 1 103 ? -2.921 8.216 -11.657 1.00 97.50 103 LYS A O 1
ATOM 841 N N . ALA A 1 104 ? -0.679 8.051 -11.569 1.00 97.94 104 ALA A N 1
ATOM 842 C CA . ALA A 1 104 ? -0.452 7.958 -13.010 1.00 97.94 104 ALA A CA 1
ATOM 843 C C . ALA A 1 104 ? -1.090 6.694 -13.603 1.00 97.94 104 ALA A C 1
ATOM 845 O O . ALA A 1 104 ? -1.808 6.783 -14.597 1.00 97.94 104 ALA A O 1
ATOM 846 N N . VAL A 1 105 ? -0.906 5.535 -12.965 1.00 97.00 105 VAL A N 1
ATOM 847 C CA . VAL A 1 105 ? -1.506 4.257 -13.383 1.00 97.00 105 VAL A CA 1
ATOM 848 C C . VAL A 1 105 ? -3.029 4.300 -13.262 1.00 97.00 105 VAL A C 1
ATOM 850 O O . VAL A 1 105 ? -3.726 3.996 -14.229 1.00 97.00 105 VAL A O 1
ATOM 853 N N . ARG A 1 106 ? -3.560 4.740 -12.113 1.00 95.94 106 ARG A N 1
ATOM 854 C CA . ARG A 1 106 ? -5.008 4.838 -11.849 1.00 95.94 106 ARG A CA 1
ATOM 855 C C . ARG A 1 106 ? -5.726 5.718 -12.874 1.00 95.94 106 ARG A C 1
ATOM 857 O O . ARG A 1 106 ? -6.823 5.377 -13.317 1.00 95.94 106 ARG A O 1
ATOM 864 N N . ASN A 1 107 ? -5.104 6.832 -13.255 1.00 96.69 107 ASN A N 1
ATOM 865 C CA . ASN A 1 107 ? -5.686 7.810 -14.175 1.00 96.69 107 ASN A CA 1
ATOM 866 C C . ASN A 1 107 ? -5.262 7.607 -15.635 1.00 96.69 107 ASN A C 1
ATOM 868 O O . ASN A 1 107 ? -5.765 8.313 -16.507 1.00 96.69 107 ASN A O 1
ATOM 872 N N . ASN A 1 108 ? -4.363 6.656 -15.904 1.00 96.56 108 ASN A N 1
ATOM 873 C CA . ASN A 1 108 ? -3.705 6.488 -17.198 1.00 96.56 108 ASN A CA 1
ATOM 874 C C . ASN A 1 108 ? -3.072 7.806 -17.711 1.00 96.56 108 ASN A C 1
ATOM 876 O O . ASN A 1 108 ? -3.208 8.161 -18.882 1.00 96.56 108 ASN A O 1
ATOM 880 N N . ASP A 1 109 ? -2.412 8.551 -16.816 1.00 97.94 109 ASP A N 1
ATOM 881 C CA . ASP A 1 109 ? -1.851 9.886 -17.064 1.00 97.94 109 ASP A CA 1
ATOM 882 C C . ASP A 1 109 ? -0.319 9.881 -16.937 1.00 97.94 109 ASP A C 1
ATOM 884 O O . ASP A 1 109 ? 0.247 9.960 -15.846 1.00 97.94 109 ASP A O 1
ATOM 888 N N . MET A 1 110 ? 0.367 9.822 -18.080 1.00 97.62 110 MET A N 1
ATOM 889 C CA . MET A 1 110 ? 1.833 9.810 -18.143 1.00 97.62 110 MET A CA 1
ATOM 890 C C . MET A 1 110 ? 2.488 11.142 -17.747 1.00 97.62 110 MET A C 1
ATOM 892 O O . MET A 1 110 ? 3.695 11.163 -17.491 1.00 97.62 110 MET A O 1
ATOM 896 N N . GLU A 1 111 ? 1.750 12.255 -17.692 1.00 98.25 111 GLU A N 1
ATOM 897 C CA . GLU A 1 111 ? 2.314 13.538 -17.257 1.00 98.25 111 GLU A CA 1
ATOM 898 C C . GLU A 1 111 ? 2.616 13.526 -15.757 1.00 98.25 111 GLU A C 1
ATOM 900 O O . GLU A 1 111 ? 3.589 14.144 -15.320 1.00 98.25 111 GLU A O 1
ATOM 905 N N . LEU A 1 112 ? 1.865 12.745 -14.973 1.00 98.25 112 LEU A N 1
ATOM 906 C CA . LEU A 1 112 ? 2.151 12.530 -13.55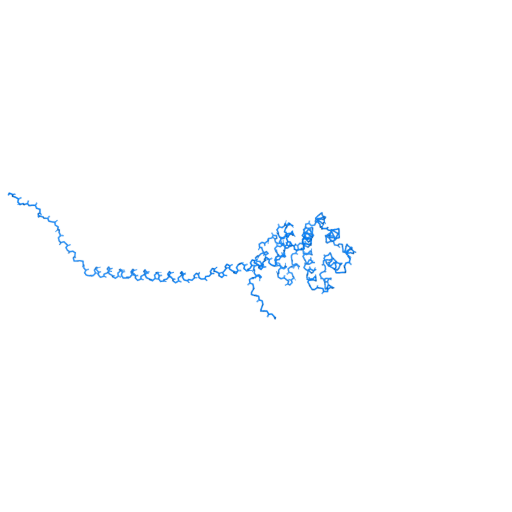4 1.00 98.25 112 LEU A CA 1
ATOM 907 C C . LEU A 1 112 ? 3.495 11.830 -13.328 1.00 98.25 112 LEU A C 1
ATOM 909 O O . LEU A 1 112 ? 4.171 12.145 -12.354 1.00 98.25 112 LEU A O 1
ATOM 913 N N . CYS A 1 113 ? 3.953 10.995 -14.264 1.00 98.31 113 CYS A N 1
ATOM 914 C CA . CYS A 1 113 ? 5.278 10.376 -14.186 1.00 98.31 113 CYS A CA 1
ATOM 915 C C . CYS A 1 113 ? 6.428 11.392 -14.224 1.00 98.31 113 CYS A C 1
ATOM 917 O O . CYS A 1 113 ? 7.537 11.061 -13.836 1.00 98.31 113 CYS A O 1
ATOM 919 N N . LYS A 1 114 ? 6.212 12.630 -14.693 1.00 98.06 114 LYS A N 1
ATOM 920 C CA . LYS A 1 114 ? 7.249 13.681 -14.662 1.00 98.06 114 LYS A CA 1
ATOM 921 C C . LYS A 1 114 ? 7.456 14.274 -13.266 1.00 98.06 114 LYS A C 1
ATOM 923 O O . LYS A 1 114 ? 8.364 15.079 -13.094 1.00 98.06 114 LYS A O 1
ATOM 928 N N . LYS A 1 115 ? 6.587 13.939 -12.307 1.00 98.06 115 LYS A N 1
ATOM 929 C CA . LYS A 1 115 ? 6.638 14.440 -10.930 1.00 98.06 115 LYS A CA 1
ATOM 930 C C . LYS A 1 115 ? 7.422 13.528 -9.983 1.00 98.06 115 LYS A C 1
ATOM 932 O O . LYS A 1 115 ? 7.561 13.886 -8.818 1.00 98.06 115 LYS A O 1
ATOM 937 N N . THR A 1 116 ? 7.911 12.385 -10.465 1.00 97.81 116 THR A N 1
ATOM 938 C CA . THR A 1 116 ? 8.811 11.523 -9.692 1.00 97.81 116 THR A CA 1
ATOM 939 C C . THR A 1 116 ? 10.181 12.180 -9.522 1.00 97.81 116 THR A C 1
ATOM 941 O O . THR A 1 116 ? 10.558 13.070 -10.289 1.00 97.81 116 THR A O 1
ATOM 944 N N . SER A 1 117 ? 10.938 11.735 -8.527 1.00 96.75 117 SER A N 1
ATOM 945 C CA . SER A 1 117 ? 12.199 12.334 -8.100 1.00 96.75 117 SER A CA 1
ATOM 946 C C . SER A 1 117 ? 13.339 12.149 -9.107 1.00 96.75 117 SER A C 1
ATOM 948 O O . SER A 1 117 ? 14.227 13.000 -9.182 1.00 96.75 117 SER A O 1
ATOM 950 N N . SER A 1 118 ? 13.295 11.080 -9.909 1.00 95.75 118 SER A N 1
ATOM 951 C CA . SER A 1 118 ? 14.340 10.724 -10.873 1.00 95.75 118 SER A CA 1
ATOM 952 C C . SER A 1 118 ? 13.799 10.376 -12.265 1.00 95.75 118 SER A C 1
ATOM 954 O O . SER A 1 118 ? 12.603 10.122 -12.462 1.00 95.75 118 SER A O 1
ATOM 956 N N . ASN A 1 119 ? 14.697 10.365 -13.258 1.00 95.81 119 ASN A N 1
ATOM 957 C CA . ASN A 1 119 ? 14.369 9.991 -14.638 1.00 95.81 119 ASN A CA 1
ATOM 958 C C . ASN A 1 119 ? 14.105 8.486 -14.769 1.00 95.81 119 ASN A C 1
ATOM 960 O O . ASN A 1 119 ? 13.289 8.070 -15.595 1.00 95.81 119 ASN A O 1
ATOM 964 N N . GLU A 1 120 ? 14.787 7.685 -13.959 1.00 95.56 120 GLU A N 1
ATOM 965 C CA . GLU A 1 120 ? 14.643 6.240 -13.837 1.00 95.56 120 GLU A CA 1
ATOM 966 C C . GLU A 1 120 ? 13.232 5.916 -13.339 1.00 95.56 120 GLU A C 1
ATOM 968 O O . GLU A 1 120 ? 12.495 5.193 -14.011 1.00 95.56 120 GLU A O 1
ATOM 973 N N . MET A 1 121 ? 12.789 6.570 -12.258 1.00 96.19 121 MET A N 1
ATOM 974 C CA . MET A 1 121 ? 11.430 6.418 -11.725 1.00 96.19 121 MET A CA 1
ATOM 975 C C . MET A 1 121 ? 10.369 6.932 -12.700 1.00 96.19 121 MET A C 1
ATOM 977 O O . MET A 1 121 ? 9.345 6.276 -12.905 1.00 96.19 121 MET A O 1
ATOM 981 N N . ALA A 1 122 ? 10.632 8.043 -13.394 1.00 97.69 122 ALA A N 1
ATOM 982 C CA . ALA A 1 122 ? 9.734 8.553 -14.430 1.00 97.69 122 ALA A CA 1
ATOM 983 C C . ALA A 1 122 ? 9.591 7.564 -15.599 1.00 97.69 122 ALA A C 1
ATOM 985 O O . ALA A 1 122 ? 8.510 7.422 -16.181 1.00 97.69 122 ALA A O 1
ATOM 986 N N . SER A 1 123 ? 10.677 6.878 -15.957 1.00 96.88 123 SER A N 1
ATOM 987 C CA . SER A 1 123 ? 10.702 5.874 -17.023 1.00 96.88 123 SER A CA 1
ATOM 988 C C . SER A 1 123 ? 9.998 4.592 -16.594 1.00 96.88 123 SER A C 1
ATOM 990 O O . SER A 1 123 ? 9.148 4.106 -17.340 1.00 96.88 123 SER A O 1
ATOM 992 N N . ALA A 1 124 ? 10.255 4.105 -15.377 1.00 96.50 124 ALA A N 1
ATOM 993 C CA . ALA A 1 124 ? 9.547 2.977 -14.778 1.00 96.50 124 ALA A CA 1
ATOM 994 C C . ALA A 1 124 ? 8.036 3.244 -14.703 1.00 96.50 124 ALA A C 1
ATOM 996 O O . ALA A 1 124 ? 7.244 2.424 -15.162 1.00 96.50 124 ALA A O 1
ATOM 997 N N . CYS A 1 125 ? 7.629 4.430 -14.240 1.00 98.06 125 CYS A N 1
ATOM 998 C CA . CYS A 1 125 ? 6.236 4.881 -14.208 1.00 98.06 125 CYS A CA 1
ATOM 999 C C . CYS A 1 125 ? 5.542 4.748 -15.572 1.00 98.06 125 CYS A C 1
ATOM 1001 O O . CYS A 1 125 ? 4.481 4.129 -15.690 1.00 98.06 125 CYS A O 1
ATOM 1003 N N . ARG A 1 126 ? 6.165 5.286 -16.631 1.00 98.06 126 ARG A N 1
ATOM 1004 C CA . ARG A 1 126 ? 5.650 5.166 -18.005 1.00 98.06 126 ARG A CA 1
ATOM 1005 C C . ARG A 1 126 ? 5.641 3.714 -18.468 1.00 98.06 126 ARG A C 1
ATOM 1007 O O . ARG A 1 126 ? 4.685 3.303 -19.119 1.00 98.06 126 ARG A O 1
ATOM 1014 N N . GLY A 1 127 ? 6.663 2.943 -18.096 1.00 97.19 127 GLY A N 1
ATOM 1015 C CA . GLY A 1 127 ? 6.750 1.509 -18.341 1.00 97.19 127 GLY A CA 1
ATOM 1016 C C . GLY A 1 127 ? 5.544 0.757 -17.799 1.00 97.19 127 GLY A C 1
ATOM 1017 O O . GLY A 1 127 ? 4.949 -0.006 -18.549 1.00 97.19 127 GLY A O 1
ATOM 1018 N N . VAL A 1 128 ? 5.119 1.020 -16.558 1.00 96.94 128 VAL A N 1
ATOM 1019 C CA . VAL A 1 128 ? 3.938 0.371 -15.953 1.00 96.94 128 VAL A CA 1
ATOM 1020 C C . VAL A 1 128 ? 2.663 0.676 -16.739 1.00 96.94 128 VAL A C 1
ATOM 1022 O O . VAL A 1 128 ? 1.866 -0.226 -17.001 1.00 96.94 128 VAL A O 1
ATOM 1025 N N . ILE A 1 129 ? 2.475 1.935 -17.142 1.00 97.06 129 ILE A N 1
ATOM 1026 C CA . ILE A 1 129 ? 1.308 2.363 -17.929 1.00 97.06 129 ILE A CA 1
ATOM 1027 C C . ILE A 1 129 ? 1.309 1.694 -19.311 1.00 97.06 129 ILE A C 1
ATOM 1029 O O . ILE A 1 129 ? 0.278 1.216 -19.778 1.00 97.06 129 ILE A O 1
ATOM 1033 N N . GLN A 1 130 ? 2.473 1.640 -19.960 1.00 97.19 130 GLN A N 1
ATOM 1034 C CA . GLN A 1 130 ? 2.634 1.117 -21.318 1.00 97.19 130 GLN A CA 1
ATOM 1035 C C . GLN A 1 130 ? 2.829 -0.407 -21.377 1.00 97.19 130 GLN A C 1
ATOM 1037 O O . GLN A 1 130 ? 2.763 -0.978 -22.463 1.00 97.19 130 GLN A O 1
ATOM 1042 N N . GLY A 1 131 ? 3.088 -1.066 -20.245 1.00 95.69 131 GLY A N 1
ATOM 1043 C CA . GLY A 1 131 ? 3.493 -2.474 -20.184 1.00 95.69 131 GLY A CA 1
ATOM 1044 C C . GLY A 1 131 ? 4.875 -2.747 -20.794 1.00 95.69 131 GLY A C 1
ATOM 1045 O O . GLY A 1 131 ? 5.095 -3.818 -21.353 1.00 95.69 131 GLY A O 1
ATOM 1046 N N . ASN A 1 132 ? 5.800 -1.782 -20.748 1.00 97.25 132 ASN A N 1
ATOM 1047 C CA . ASN A 1 132 ? 7.122 -1.902 -21.368 1.00 97.25 132 ASN A CA 1
ATOM 1048 C C . ASN A 1 132 ? 8.213 -2.212 -20.333 1.00 97.25 132 ASN A C 1
ATOM 1050 O O . ASN A 1 132 ? 8.843 -1.297 -19.810 1.00 97.25 132 ASN A O 1
ATOM 1054 N N . ALA A 1 133 ? 8.473 -3.496 -20.075 1.00 95.88 133 ALA A N 1
ATOM 1055 C CA . ALA A 1 133 ? 9.470 -3.932 -19.089 1.00 95.88 133 ALA A CA 1
ATOM 1056 C C . ALA A 1 133 ? 10.929 -3.606 -19.467 1.00 95.88 133 ALA A C 1
ATOM 1058 O O . ALA A 1 133 ? 11.797 -3.647 -18.598 1.00 95.88 133 ALA A O 1
ATOM 1059 N N . ALA A 1 134 ? 11.218 -3.233 -20.721 1.00 96.25 134 ALA A N 1
ATOM 1060 C CA . ALA A 1 134 ? 12.575 -2.872 -21.143 1.00 96.25 134 ALA A CA 1
ATOM 1061 C C . ALA A 1 134 ? 13.095 -1.596 -20.457 1.00 96.25 134 ALA A C 1
ATOM 1063 O O . ALA A 1 134 ? 14.300 -1.384 -20.377 1.00 96.25 134 ALA A O 1
ATOM 1064 N N . VAL A 1 135 ? 12.205 -0.749 -19.918 1.00 97.00 135 VAL A N 1
ATOM 1065 C CA . VAL A 1 135 ? 12.626 0.431 -19.138 1.00 97.00 135 VAL A CA 1
ATOM 1066 C C . VAL A 1 135 ? 13.358 0.050 -17.849 1.00 97.00 135 VAL A C 1
ATOM 1068 O O . VAL A 1 135 ? 14.083 0.872 -17.301 1.00 97.00 135 VAL A O 1
ATOM 1071 N N . CYS A 1 136 ? 13.179 -1.185 -17.372 1.00 97.44 136 CYS A N 1
ATOM 1072 C CA . CYS A 1 136 ? 13.802 -1.671 -16.148 1.00 97.44 136 CYS A CA 1
ATOM 1073 C C . CYS A 1 136 ? 15.299 -1.952 -16.308 1.00 97.44 136 CYS A C 1
ATOM 1075 O O . CYS A 1 136 ? 15.995 -2.062 -15.309 1.00 97.44 136 CYS A O 1
ATOM 1077 N N . ASP A 1 137 ? 15.815 -2.018 -17.538 1.00 96.06 137 ASP A N 1
ATOM 1078 C CA . ASP A 1 137 ? 17.248 -2.219 -17.790 1.00 96.06 137 ASP A CA 1
ATOM 1079 C C . ASP A 1 137 ? 18.086 -0.966 -17.458 1.00 96.06 137 ASP A C 1
ATOM 1081 O O . ASP A 1 137 ? 19.312 -1.007 -17.519 1.00 96.06 137 ASP A O 1
ATOM 1085 N N . ALA A 1 138 ? 17.432 0.153 -17.120 1.00 94.19 138 ALA A N 1
ATOM 1086 C CA . ALA A 1 138 ? 18.084 1.380 -16.669 1.00 94.19 138 ALA A CA 1
ATOM 1087 C C . ALA A 1 138 ? 18.504 1.349 -15.187 1.00 94.19 138 ALA A C 1
ATOM 1089 O O . ALA A 1 138 ? 19.267 2.215 -14.769 1.00 94.19 138 ALA A O 1
ATOM 1090 N N . PHE A 1 139 ? 18.008 0.392 -14.397 1.00 94.31 139 PHE A N 1
ATOM 1091 C CA . PHE A 1 139 ? 18.400 0.238 -12.996 1.00 94.31 139 PHE A CA 1
ATOM 1092 C C . PHE A 1 139 ? 19.735 -0.506 -12.881 1.00 94.31 139 PHE A C 1
ATOM 1094 O O . PHE A 1 139 ? 20.046 -1.372 -13.697 1.00 94.31 139 PHE A O 1
ATOM 1101 N N . GLU A 1 140 ? 20.529 -0.175 -11.862 1.00 95.31 140 GLU A N 1
ATOM 1102 C CA . GLU A 1 140 ? 21.861 -0.767 -11.669 1.00 95.31 140 GLU A CA 1
ATOM 1103 C C . GLU A 1 140 ? 21.822 -2.050 -10.826 1.00 95.31 140 GLU A C 1
ATOM 1105 O O . GLU A 1 140 ? 22.556 -3.003 -11.094 1.00 95.31 140 GLU A O 1
ATOM 1110 N N . SER A 1 141 ? 20.963 -2.082 -9.803 1.00 96.50 141 SER A N 1
ATOM 1111 C CA . SER A 1 141 ? 20.821 -3.218 -8.893 1.00 96.50 141 SER A CA 1
ATOM 1112 C C . SER A 1 141 ? 19.993 -4.335 -9.523 1.00 96.50 141 SER A C 1
ATOM 1114 O O . SER A 1 141 ? 18.929 -4.097 -10.094 1.00 96.50 141 SER A O 1
ATOM 1116 N N . VAL A 1 142 ? 20.438 -5.585 -9.361 1.00 96.88 142 VAL A N 1
ATOM 1117 C CA . VAL A 1 142 ? 19.669 -6.769 -9.784 1.00 96.88 142 VAL A CA 1
ATOM 1118 C C . VAL A 1 142 ? 18.312 -6.819 -9.078 1.00 96.88 142 VAL A C 1
ATOM 1120 O O . VAL A 1 142 ? 17.318 -7.186 -9.708 1.00 96.88 142 VAL A O 1
ATOM 1123 N N . THR A 1 143 ? 18.255 -6.412 -7.808 1.00 96.81 143 THR A N 1
ATOM 1124 C CA . THR A 1 143 ? 17.007 -6.325 -7.042 1.00 96.81 143 THR A CA 1
ATOM 1125 C C . THR A 1 143 ? 16.060 -5.302 -7.660 1.00 96.81 143 THR A C 1
ATOM 1127 O O . THR A 1 143 ? 14.923 -5.650 -7.961 1.00 96.81 143 THR A O 1
ATOM 1130 N N . ASP A 1 144 ? 16.533 -4.090 -7.963 1.00 95.88 144 ASP A N 1
ATOM 1131 C CA . ASP A 1 144 ? 15.698 -3.029 -8.547 1.00 95.88 144 ASP A CA 1
ATOM 1132 C C . ASP A 1 144 ? 15.197 -3.404 -9.946 1.00 95.88 144 ASP A C 1
ATOM 1134 O O . ASP A 1 144 ? 14.031 -3.185 -10.281 1.00 95.88 144 ASP A O 1
ATOM 1138 N N . ILE A 1 145 ? 16.054 -4.032 -10.762 1.00 97.75 145 ILE A N 1
ATOM 1139 C CA . ILE A 1 145 ? 15.667 -4.572 -12.071 1.00 97.75 145 ILE A CA 1
ATOM 1140 C C . ILE A 1 145 ? 14.558 -5.618 -11.894 1.00 97.75 145 ILE A C 1
ATOM 1142 O O . ILE A 1 145 ? 13.573 -5.606 -12.636 1.00 97.75 145 ILE A O 1
ATOM 1146 N N . THR A 1 146 ? 14.709 -6.524 -10.925 1.00 98.19 146 THR A N 1
ATOM 1147 C CA . THR A 1 146 ? 13.736 -7.587 -10.628 1.00 98.19 146 THR A CA 1
ATOM 1148 C C . THR A 1 146 ? 12.407 -6.996 -10.169 1.00 98.19 146 THR A C 1
ATOM 1150 O O . THR A 1 146 ? 11.369 -7.312 -10.754 1.00 98.19 146 THR A O 1
ATOM 1153 N N . TYR A 1 147 ? 12.443 -6.076 -9.204 1.00 97.81 147 TYR A N 1
ATOM 1154 C CA . TYR A 1 147 ? 11.279 -5.358 -8.692 1.00 97.81 147 TYR A CA 1
ATOM 1155 C C . TYR A 1 147 ? 10.555 -4.617 -9.819 1.00 97.81 147 TYR A C 1
ATOM 1157 O O . TYR A 1 147 ? 9.356 -4.799 -10.035 1.00 97.81 147 TYR A O 1
ATOM 1165 N N . CYS A 1 148 ? 11.291 -3.826 -10.604 1.00 98.00 148 CYS A N 1
ATOM 1166 C CA . CYS A 1 148 ? 10.734 -3.089 -11.730 1.00 98.00 148 CYS A CA 1
ATOM 1167 C C . CYS A 1 148 ? 10.085 -4.031 -12.748 1.00 98.00 148 CYS A C 1
ATOM 1169 O O . CYS A 1 148 ? 8.971 -3.765 -13.200 1.00 98.00 148 CYS A O 1
ATOM 1171 N N . ARG A 1 149 ? 10.731 -5.151 -13.102 1.00 98.25 149 ARG A N 1
ATOM 1172 C CA . ARG A 1 149 ? 10.177 -6.120 -14.060 1.00 98.25 149 ARG A CA 1
ATOM 1173 C C . ARG A 1 149 ? 8.915 -6.792 -13.535 1.00 98.25 149 ARG A C 1
ATOM 1175 O O . ARG A 1 149 ? 7.974 -6.929 -14.314 1.00 98.25 149 ARG A O 1
ATOM 1182 N N . ALA A 1 150 ? 8.870 -7.153 -12.254 1.00 97.88 150 ALA A N 1
ATOM 1183 C CA . ALA A 1 150 ? 7.669 -7.693 -11.618 1.00 97.88 150 ALA A CA 1
ATOM 1184 C C . ALA A 1 150 ? 6.507 -6.699 -11.720 1.00 97.88 150 ALA A C 1
ATOM 1186 O O . ALA A 1 150 ? 5.437 -7.019 -12.236 1.00 97.88 150 ALA A O 1
ATOM 1187 N N . VAL A 1 151 ? 6.761 -5.448 -11.340 1.00 97.06 151 VAL A N 1
ATOM 1188 C CA . VAL A 1 151 ? 5.763 -4.381 -11.309 1.00 97.06 151 VAL A CA 1
ATOM 1189 C C . VAL A 1 151 ? 5.291 -3.968 -12.707 1.00 97.06 151 VAL A C 1
ATOM 1191 O O . VAL A 1 151 ? 4.088 -3.852 -12.952 1.00 97.06 151 VAL A O 1
ATOM 1194 N N . VAL A 1 152 ? 6.213 -3.743 -13.644 1.00 97.12 152 VAL A N 1
ATOM 1195 C CA . VAL A 1 152 ? 5.896 -3.335 -15.022 1.00 97.12 152 VAL A CA 1
ATOM 1196 C C . VAL A 1 152 ? 5.274 -4.489 -15.808 1.00 97.12 152 VAL A C 1
ATOM 1198 O O . VAL A 1 152 ? 4.305 -4.282 -16.541 1.00 97.12 152 VAL A O 1
ATOM 1201 N N . GLY A 1 153 ? 5.810 -5.700 -15.638 1.00 96.31 153 GLY A N 1
ATOM 1202 C CA . GLY A 1 153 ? 5.297 -6.932 -16.235 1.00 96.31 153 GLY A CA 1
ATOM 1203 C C . GLY A 1 153 ? 4.011 -7.440 -15.583 1.00 96.31 153 GLY A C 1
ATOM 1204 O O . GLY A 1 153 ? 3.331 -8.277 -16.172 1.00 96.31 153 GLY A O 1
ATOM 1205 N N . LYS A 1 154 ? 3.646 -6.894 -14.414 1.00 95.19 154 LYS A N 1
ATOM 1206 C CA . LYS A 1 154 ? 2.486 -7.286 -13.601 1.00 95.19 154 LYS A CA 1
ATOM 1207 C C . LYS A 1 154 ? 2.524 -8.768 -13.204 1.00 95.19 154 LYS A C 1
ATOM 1209 O O . LYS A 1 154 ? 1.482 -9.414 -13.128 1.00 95.19 154 LYS A O 1
ATOM 1214 N N . ASP A 1 155 ? 3.717 -9.290 -12.944 1.00 96.00 155 ASP A N 1
ATOM 1215 C CA . ASP A 1 155 ? 3.959 -10.689 -12.596 1.00 96.00 155 ASP A CA 1
ATOM 1216 C C . ASP A 1 155 ? 4.632 -10.785 -11.223 1.00 96.00 155 ASP A C 1
ATOM 1218 O O . ASP A 1 155 ? 5.841 -10.607 -11.084 1.00 96.00 155 ASP A O 1
ATOM 1222 N N . ALA A 1 156 ? 3.824 -11.066 -10.198 1.00 95.81 156 ALA A N 1
ATOM 1223 C CA . ALA A 1 156 ? 4.291 -11.143 -8.815 1.00 95.81 156 ALA A CA 1
ATOM 1224 C C . ALA A 1 156 ? 5.209 -12.349 -8.556 1.00 95.81 156 ALA A C 1
ATOM 1226 O O . ALA A 1 156 ? 5.930 -12.346 -7.560 1.00 95.81 156 ALA A O 1
ATOM 1227 N N . SER A 1 157 ? 5.220 -13.360 -9.437 1.00 96.75 157 SER A N 1
ATOM 1228 C CA . SER A 1 157 ? 6.131 -14.504 -9.297 1.00 96.75 157 SER A CA 1
ATOM 1229 C C . SER A 1 157 ? 7.591 -14.112 -9.537 1.00 96.75 157 SER A C 1
ATOM 1231 O O . SER A 1 157 ? 8.498 -14.738 -8.997 1.00 96.75 157 SER A O 1
ATOM 1233 N N . ILE A 1 158 ? 7.839 -13.016 -10.266 1.00 98.12 158 ILE A N 1
ATOM 1234 C CA . ILE A 1 158 ? 9.187 -12.459 -10.439 1.00 98.12 158 ILE A CA 1
ATOM 1235 C C . ILE A 1 158 ? 9.756 -11.975 -9.095 1.00 98.12 158 ILE A C 1
ATOM 1237 O O . ILE A 1 158 ? 10.960 -12.067 -8.877 1.00 98.12 158 ILE A O 1
ATOM 1241 N N . CYS A 1 159 ? 8.912 -11.527 -8.159 1.00 98.00 159 CYS A N 1
ATOM 1242 C CA . CYS A 1 159 ? 9.364 -11.110 -6.830 1.00 98.00 159 CYS A CA 1
ATOM 1243 C C . CYS A 1 159 ? 9.952 -12.273 -6.011 1.00 98.00 159 CYS A C 1
ATOM 1245 O O . CYS A 1 159 ? 10.735 -12.028 -5.100 1.00 98.00 159 CYS A O 1
ATOM 1247 N N . ASP A 1 160 ? 9.630 -13.536 -6.328 1.00 97.88 160 ASP A N 1
ATOM 1248 C CA . ASP A 1 160 ? 10.120 -14.700 -5.574 1.00 97.88 160 ASP A CA 1
ATOM 1249 C C . ASP A 1 160 ? 11.647 -14.871 -5.642 1.00 97.88 160 ASP A C 1
ATOM 1251 O O . ASP A 1 160 ? 12.214 -15.572 -4.804 1.00 97.88 160 ASP A O 1
ATOM 1255 N N . SER A 1 161 ? 12.324 -14.220 -6.598 1.00 97.62 161 SER A N 1
ATOM 1256 C CA . SER A 1 161 ? 13.789 -14.218 -6.686 1.00 97.62 161 SER A CA 1
ATOM 1257 C C . SER A 1 161 ? 14.479 -13.148 -5.833 1.00 97.62 161 SER A C 1
ATOM 1259 O O . SER A 1 161 ? 15.707 -13.102 -5.831 1.00 97.62 161 SER A O 1
ATOM 1261 N N . ILE A 1 162 ? 13.734 -12.278 -5.144 1.00 98.00 162 ILE A N 1
ATOM 1262 C CA . ILE A 1 162 ? 14.300 -11.313 -4.190 1.00 98.00 162 ILE A CA 1
ATOM 1263 C C . ILE A 1 162 ? 14.657 -12.058 -2.896 1.00 98.00 162 ILE A C 1
ATOM 1265 O O . ILE A 1 162 ? 13.843 -12.820 -2.373 1.00 98.00 162 ILE A O 1
ATOM 1269 N N . GLU A 1 163 ? 15.884 -11.886 -2.398 1.00 97.25 163 GLU A N 1
ATOM 1270 C CA . GLU A 1 163 ? 16.364 -12.601 -1.205 1.00 97.25 163 GLU A CA 1
ATOM 1271 C C . GLU A 1 163 ? 15.787 -12.031 0.095 1.00 97.25 163 GLU A C 1
ATOM 1273 O O . GLU A 1 163 ? 15.414 -12.800 0.981 1.00 97.25 163 GLU A O 1
ATOM 1278 N N . ASP A 1 164 ? 15.701 -10.704 0.209 1.00 97.06 164 ASP A N 1
ATOM 1279 C CA . ASP A 1 164 ? 15.132 -10.051 1.384 1.00 97.06 164 ASP A CA 1
ATOM 1280 C C . ASP A 1 164 ? 13.606 -10.228 1.416 1.00 97.06 164 ASP A C 1
ATOM 1282 O O . ASP A 1 164 ? 12.895 -9.888 0.468 1.00 97.06 164 ASP A O 1
ATOM 1286 N N . GLU A 1 165 ? 13.087 -10.796 2.507 1.00 95.19 165 GLU A N 1
ATOM 1287 C CA . GLU A 1 165 ? 11.656 -11.101 2.625 1.00 95.19 165 GLU A CA 1
ATOM 1288 C C . GLU A 1 165 ? 10.789 -9.837 2.715 1.00 95.19 165 GLU A C 1
ATOM 1290 O O . GLU A 1 165 ? 9.653 -9.848 2.239 1.00 95.19 165 GLU A O 1
ATOM 1295 N N . SER A 1 166 ? 11.317 -8.739 3.270 1.00 93.19 166 SER A N 1
ATOM 1296 C CA . SER A 1 166 ? 10.590 -7.470 3.329 1.00 93.19 166 SER A CA 1
ATOM 1297 C C . SER A 1 166 ? 10.471 -6.865 1.932 1.00 93.19 166 SER A C 1
ATOM 1299 O O . SER A 1 166 ? 9.369 -6.532 1.503 1.00 93.19 166 SER A O 1
ATOM 1301 N N . GLU A 1 167 ? 11.571 -6.788 1.181 1.00 95.06 167 GLU A N 1
ATOM 1302 C CA . GLU A 1 167 ? 11.573 -6.301 -0.205 1.00 95.06 167 GLU A CA 1
ATOM 1303 C C . GLU A 1 167 ? 10.720 -7.184 -1.125 1.00 95.06 167 GLU A C 1
ATOM 1305 O O . GLU A 1 167 ? 9.994 -6.677 -1.985 1.00 95.06 167 GLU A O 1
ATOM 1310 N N . LYS A 1 168 ? 10.756 -8.509 -0.931 1.00 96.75 168 LYS A N 1
ATOM 1311 C CA . LYS A 1 168 ? 9.896 -9.462 -1.643 1.00 96.75 168 LYS A CA 1
ATOM 1312 C C . LYS A 1 168 ? 8.419 -9.203 -1.370 1.00 96.75 168 LYS A C 1
ATOM 1314 O O . LYS A 1 168 ? 7.634 -9.200 -2.321 1.00 96.75 168 LYS A O 1
ATOM 1319 N N . SER A 1 169 ? 8.042 -8.999 -0.106 1.00 94.69 169 SER A N 1
ATOM 1320 C CA . SER A 1 169 ? 6.661 -8.678 0.272 1.00 94.69 169 SER A CA 1
ATOM 1321 C C . SER A 1 169 ? 6.212 -7.379 -0.394 1.00 94.69 169 SER A C 1
ATOM 1323 O O . SER A 1 169 ? 5.227 -7.385 -1.134 1.00 94.69 169 SER A O 1
ATOM 1325 N N . SER A 1 170 ? 7.001 -6.307 -0.263 1.00 93.44 170 SER A N 1
ATOM 1326 C CA . SER A 1 170 ? 6.715 -5.012 -0.894 1.00 93.44 170 SER A CA 1
ATOM 1327 C C . SER A 1 170 ? 6.586 -5.123 -2.417 1.00 93.44 170 SER A C 1
ATOM 1329 O O . SER A 1 170 ? 5.640 -4.599 -3.002 1.00 93.44 170 SER A O 1
ATOM 1331 N N . CYS A 1 171 ? 7.475 -5.880 -3.071 1.00 96.94 171 CYS A N 1
ATOM 1332 C CA . CYS A 1 171 ? 7.412 -6.142 -4.510 1.00 96.94 171 CYS A CA 1
ATOM 1333 C C . CYS A 1 171 ? 6.088 -6.794 -4.920 1.00 96.94 171 CYS A C 1
ATOM 1335 O O . CYS A 1 171 ? 5.47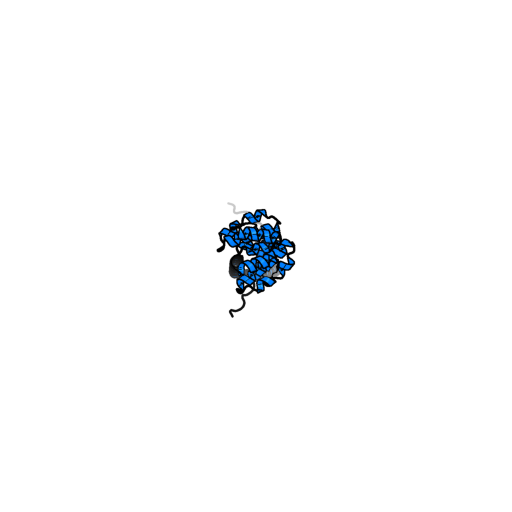6 -6.400 -5.922 1.00 96.94 171 CYS A O 1
ATOM 1337 N N . LYS A 1 172 ? 5.622 -7.788 -4.155 1.00 96.25 172 LYS A N 1
ATOM 1338 C CA . LYS A 1 172 ? 4.357 -8.478 -4.428 1.00 96.25 172 LYS A CA 1
ATOM 1339 C C . LYS A 1 172 ? 3.174 -7.539 -4.255 1.00 96.25 172 LYS A C 1
ATOM 1341 O O . LYS A 1 172 ? 2.357 -7.453 -5.173 1.00 96.25 172 LYS A O 1
ATOM 1346 N N . GLU A 1 173 ? 3.114 -6.815 -3.143 1.00 95.31 173 GLU A N 1
ATOM 1347 C CA . GLU A 1 173 ? 2.074 -5.823 -2.855 1.00 95.31 173 GLU A CA 1
ATOM 1348 C C . GLU A 1 173 ? 1.956 -4.790 -3.980 1.00 95.31 173 GLU A C 1
ATOM 1350 O O . GLU A 1 173 ? 0.889 -4.636 -4.582 1.00 95.31 173 GLU A O 1
ATOM 1355 N N . ASP A 1 174 ? 3.067 -4.161 -4.364 1.00 95.56 174 ASP A N 1
ATOM 1356 C CA . ASP A 1 174 ? 3.095 -3.176 -5.446 1.00 95.56 174 ASP A CA 1
ATOM 1357 C C . ASP A 1 174 ? 2.652 -3.773 -6.786 1.00 95.56 174 ASP A C 1
ATOM 1359 O O . ASP A 1 174 ? 1.928 -3.137 -7.566 1.00 95.56 174 ASP A O 1
ATOM 1363 N N . THR A 1 175 ? 3.058 -5.013 -7.061 1.00 96.44 175 THR A N 1
ATOM 1364 C CA . THR A 1 175 ? 2.691 -5.718 -8.290 1.00 96.44 175 THR A CA 1
ATOM 1365 C C . THR A 1 175 ? 1.196 -6.038 -8.329 1.00 96.44 175 THR A C 1
ATOM 1367 O O . THR A 1 175 ? 0.556 -5.841 -9.368 1.00 96.44 175 THR A O 1
ATOM 1370 N N . TYR A 1 176 ? 0.603 -6.501 -7.224 1.00 96.44 176 TYR A N 1
ATOM 1371 C CA . TYR A 1 176 ? -0.844 -6.727 -7.118 1.00 96.44 176 TYR A CA 1
ATOM 1372 C C . TYR A 1 176 ? -1.627 -5.421 -7.221 1.00 96.44 176 TYR A C 1
ATOM 1374 O O . TYR A 1 176 ? -2.590 -5.344 -7.991 1.00 96.44 176 TYR A O 1
ATOM 1382 N N . LEU A 1 177 ? -1.189 -4.374 -6.522 1.00 96.12 177 LEU A N 1
ATOM 1383 C CA . LEU A 1 177 ? -1.831 -3.064 -6.530 1.00 96.12 177 LEU A CA 1
ATOM 1384 C C . LEU A 1 177 ? -1.889 -2.478 -7.942 1.00 96.12 177 LEU A C 1
ATOM 1386 O O . LEU A 1 177 ? -2.956 -2.111 -8.435 1.00 96.12 177 LEU A O 1
ATOM 1390 N N . ARG A 1 178 ? -0.751 -2.416 -8.636 1.00 95.06 178 ARG A N 1
ATOM 1391 C CA . ARG A 1 178 ? -0.665 -1.785 -9.963 1.00 95.06 178 ARG A CA 1
ATOM 1392 C C . ARG A 1 178 ? -1.392 -2.584 -11.032 1.00 95.06 178 ARG A C 1
ATOM 1394 O O . ARG A 1 178 ? -2.016 -1.994 -11.916 1.00 95.06 178 ARG A O 1
ATOM 1401 N N . ARG A 1 179 ? -1.363 -3.914 -10.941 1.00 94.81 179 ARG A N 1
ATOM 1402 C CA . ARG A 1 179 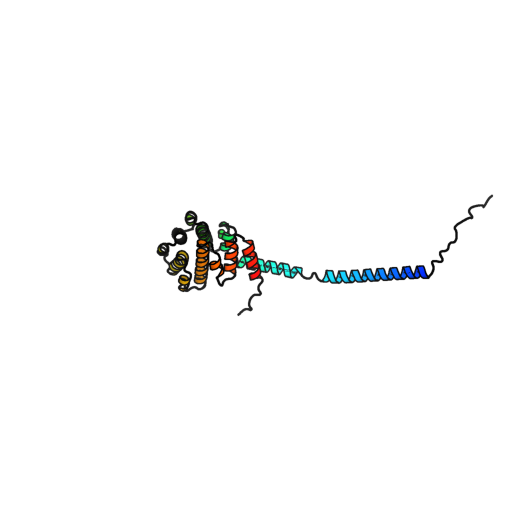? -2.149 -4.800 -11.807 1.00 94.81 179 ARG A CA 1
ATOM 1403 C C . ARG A 1 179 ? -3.647 -4.588 -11.608 1.00 94.81 179 ARG A C 1
ATOM 1405 O O . ARG A 1 179 ? -4.349 -4.358 -12.592 1.00 94.81 179 ARG A O 1
ATOM 1412 N N . SER A 1 180 ? -4.094 -4.529 -10.356 1.00 96.12 180 SER A N 1
ATOM 1413 C CA . SER A 1 180 ? -5.482 -4.241 -9.977 1.00 96.12 180 SER A CA 1
ATOM 1414 C C . SER A 1 180 ? -5.944 -2.877 -10.490 1.00 96.12 180 SER A C 1
ATOM 1416 O O . SER A 1 180 ? -7.015 -2.750 -11.085 1.00 96.12 180 SER A O 1
ATOM 1418 N N . LEU A 1 181 ? -5.120 -1.838 -10.318 1.00 95.31 181 LEU A N 1
ATOM 1419 C CA . LEU A 1 181 ? -5.433 -0.479 -10.767 1.00 95.31 181 LEU A CA 1
ATOM 1420 C C . LEU A 1 181 ? -5.517 -0.390 -12.291 1.00 95.31 181 LEU A C 1
ATOM 1422 O O . LEU A 1 181 ? -6.455 0.207 -12.817 1.00 95.31 181 LEU A O 1
ATOM 1426 N N . ALA A 1 182 ? -4.580 -1.022 -13.001 1.00 92.12 182 ALA A N 1
ATOM 1427 C CA . ALA A 1 182 ? -4.604 -1.080 -14.458 1.00 92.12 182 ALA A CA 1
ATOM 1428 C C . ALA A 1 182 ? -5.832 -1.843 -14.986 1.00 92.12 182 ALA A C 1
ATOM 1430 O O . ALA A 1 182 ? -6.407 -1.449 -16.000 1.00 92.12 182 ALA A O 1
ATOM 1431 N N . ALA A 1 183 ? -6.252 -2.907 -14.294 1.00 94.25 183 ALA A N 1
ATOM 1432 C CA . ALA A 1 183 ? -7.452 -3.678 -14.617 1.00 94.25 183 ALA A CA 1
ATOM 1433 C C . ALA A 1 183 ? -8.758 -3.013 -14.142 1.00 94.25 183 ALA A C 1
ATOM 1435 O O . ALA A 1 183 ? -9.838 -3.433 -14.556 1.00 94.25 183 ALA A O 1
ATOM 1436 N N . LYS A 1 184 ? -8.674 -1.988 -13.280 1.00 94.31 184 LYS A N 1
ATOM 1437 C CA . LYS A 1 184 ? -9.806 -1.415 -12.530 1.00 94.31 184 LYS A CA 1
ATOM 1438 C C . LYS A 1 184 ? -10.616 -2.486 -11.783 1.00 94.31 184 LYS A C 1
ATOM 1440 O O . LYS A 1 184 ? -11.835 -2.376 -11.676 1.00 94.31 184 LYS A O 1
ATOM 1445 N N . ASN A 1 185 ? -9.930 -3.511 -11.279 1.00 94.88 185 ASN A N 1
ATOM 1446 C CA . ASN A 1 185 ? -10.505 -4.613 -10.514 1.00 94.88 185 ASN A CA 1
ATOM 1447 C C . ASN A 1 185 ? -9.718 -4.768 -9.209 1.00 94.88 185 ASN A C 1
ATOM 1449 O O . ASN A 1 185 ? -8.506 -4.944 -9.259 1.00 94.88 185 ASN A O 1
ATOM 1453 N N . SER A 1 186 ? -10.396 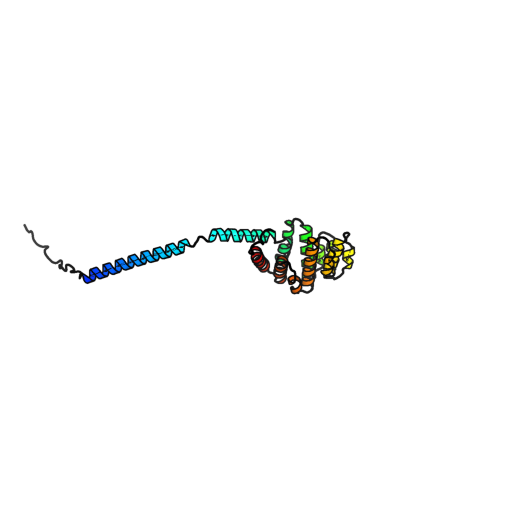-4.707 -8.063 1.00 94.31 186 SER A N 1
ATOM 1454 C CA . SER A 1 186 ? -9.768 -4.860 -6.749 1.00 94.31 186 SER A CA 1
ATOM 1455 C C . SER A 1 186 ? -9.495 -6.312 -6.358 1.00 94.31 186 SER A C 1
ATOM 1457 O O . SER A 1 186 ? -8.699 -6.520 -5.451 1.00 94.31 186 SER A O 1
ATOM 1459 N N . GLU A 1 187 ? -10.111 -7.307 -7.012 1.00 93.88 187 GLU A N 1
ATOM 1460 C CA . GLU A 1 187 ? -10.037 -8.720 -6.599 1.00 93.88 187 GLU A CA 1
ATOM 1461 C C . GLU A 1 187 ? -8.600 -9.219 -6.424 1.00 93.88 187 GLU A C 1
ATOM 1463 O O . GLU A 1 187 ? -8.311 -9.910 -5.454 1.00 93.88 187 GLU A O 1
ATOM 1468 N N . GLU A 1 188 ? -7.679 -8.840 -7.312 1.00 88.00 188 GLU A N 1
ATOM 1469 C CA . GLU A 1 188 ? -6.284 -9.275 -7.198 1.00 88.00 188 GLU A CA 1
ATOM 1470 C C . GLU A 1 188 ? -5.550 -8.625 -6.018 1.00 88.00 188 GLU A C 1
ATOM 1472 O O . GLU A 1 188 ? -4.768 -9.291 -5.349 1.00 88.00 188 GLU A O 1
ATOM 1477 N N . CYS A 1 189 ? -5.834 -7.353 -5.729 1.00 90.75 189 CYS A N 1
ATOM 1478 C CA . CYS A 1 189 ? -5.309 -6.619 -4.571 1.00 90.75 189 CYS A CA 1
ATOM 1479 C C . CYS A 1 189 ? -5.782 -7.258 -3.255 1.00 90.75 189 CYS A C 1
ATOM 1481 O O . CYS A 1 189 ? -5.058 -7.265 -2.268 1.00 90.75 189 CYS A O 1
ATOM 1483 N N . LEU A 1 190 ? -7.002 -7.807 -3.253 1.00 90.81 190 LEU A N 1
ATOM 1484 C CA . LEU A 1 190 ? -7.641 -8.414 -2.082 1.00 90.81 190 LEU A CA 1
ATOM 1485 C C . LEU A 1 190 ? -7.212 -9.866 -1.820 1.00 90.81 190 LEU A C 1
ATOM 1487 O O . LEU A 1 190 ? -7.568 -10.411 -0.780 1.00 90.81 190 LEU A O 1
ATOM 1491 N N . ASN A 1 191 ? -6.468 -10.490 -2.737 1.00 86.75 191 ASN A N 1
ATOM 1492 C CA . ASN A 1 191 ? -5.956 -11.857 -2.584 1.00 86.75 191 ASN A CA 1
ATOM 1493 C C . ASN A 1 191 ? -4.573 -11.906 -1.906 1.00 86.75 191 ASN A C 1
ATOM 1495 O O . ASN A 1 191 ? -3.892 -12.927 -1.988 1.00 86.75 191 ASN A O 1
ATOM 1499 N N . HIS A 1 192 ? -4.134 -10.808 -1.289 1.00 89.56 192 HIS A N 1
ATOM 1500 C CA . HIS A 1 192 ? -2.891 -10.762 -0.526 1.00 89.56 192 HIS A CA 1
ATOM 1501 C C . HIS A 1 192 ? -3.109 -11.270 0.904 1.00 89.56 192 HIS A C 1
ATOM 1503 O O . HIS A 1 192 ? -4.156 -11.018 1.499 1.00 89.56 192 HIS A O 1
ATOM 1509 N N . ASP A 1 193 ? -2.110 -11.944 1.473 1.00 90.62 193 ASP A N 1
ATOM 1510 C CA . ASP A 1 193 ? -2.206 -12.499 2.831 1.00 90.62 193 ASP A CA 1
ATOM 1511 C C . ASP A 1 193 ? -2.091 -11.420 3.927 1.00 90.62 193 ASP A C 1
ATOM 1513 O O . ASP A 1 193 ? -2.492 -11.649 5.069 1.00 90.62 193 ASP A O 1
ATOM 1517 N N . ASP A 1 194 ? -1.571 -10.235 3.587 1.00 92.25 194 ASP A N 1
ATOM 1518 C CA . ASP A 1 194 ? -1.485 -9.109 4.519 1.00 92.25 194 ASP A CA 1
ATOM 1519 C C . ASP A 1 194 ? -2.841 -8.394 4.665 1.00 92.25 194 ASP A C 1
ATOM 1521 O O . ASP A 1 194 ? -3.400 -7.818 3.719 1.00 92.25 194 ASP A O 1
ATOM 1525 N N . GLU A 1 195 ? -3.390 -8.435 5.882 1.00 92.62 195 GLU A N 1
ATOM 1526 C CA . GLU A 1 195 ? -4.694 -7.846 6.187 1.00 92.62 195 GLU A CA 1
ATOM 1527 C C . GLU A 1 195 ? -4.672 -6.305 6.122 1.00 92.62 195 GLU A C 1
ATOM 1529 O O . GLU A 1 195 ? -5.693 -5.698 5.775 1.00 92.62 195 GLU A O 1
ATOM 1534 N N . GLY A 1 196 ? -3.535 -5.667 6.426 1.00 92.38 196 GLY A N 1
ATOM 1535 C CA . GLY A 1 196 ? -3.356 -4.213 6.375 1.00 92.38 196 GLY A CA 1
ATOM 1536 C C . GLY A 1 196 ? -3.339 -3.691 4.939 1.00 92.38 196 GLY A C 1
ATOM 1537 O O . GLY A 1 196 ? -4.094 -2.777 4.595 1.00 92.38 196 GLY A O 1
ATOM 1538 N N . PHE A 1 197 ? -2.578 -4.344 4.064 1.00 94.06 197 PHE A N 1
ATOM 1539 C CA . PHE A 1 197 ? -2.573 -4.100 2.627 1.00 94.06 197 PHE A CA 1
ATOM 1540 C C . PHE A 1 197 ? -3.961 -4.339 2.019 1.00 94.06 197 PHE A C 1
ATOM 1542 O O . PHE A 1 197 ? -4.475 -3.501 1.278 1.00 94.06 197 PHE A O 1
ATOM 1549 N N . THR A 1 198 ? -4.644 -5.422 2.404 1.00 95.25 198 THR A N 1
ATOM 1550 C CA . THR A 1 198 ? -6.022 -5.700 1.960 1.00 95.25 198 THR A CA 1
ATOM 1551 C C . THR A 1 198 ? -6.998 -4.600 2.402 1.00 95.25 198 THR A C 1
ATOM 1553 O O . THR A 1 198 ? -7.888 -4.187 1.641 1.00 95.25 198 THR A O 1
ATOM 1556 N N . ALA A 1 199 ? -6.841 -4.083 3.625 1.00 94.94 199 ALA A N 1
ATOM 1557 C CA . ALA A 1 199 ? -7.611 -2.944 4.110 1.00 94.94 199 ALA A CA 1
ATOM 1558 C C . ALA A 1 199 ? -7.349 -1.687 3.273 1.00 94.94 199 ALA A C 1
ATOM 1560 O O . ALA A 1 199 ? -8.305 -1.008 2.877 1.00 94.94 199 ALA A O 1
ATOM 1561 N N . PHE A 1 200 ? -6.082 -1.411 2.959 1.00 95.44 200 PHE A N 1
ATOM 1562 C CA . PHE A 1 200 ? -5.675 -0.304 2.101 1.00 95.44 200 PHE A CA 1
ATOM 1563 C C . PHE A 1 200 ? -6.262 -0.429 0.689 1.00 95.44 200 PHE A C 1
ATOM 1565 O O . PHE A 1 200 ? -6.936 0.498 0.232 1.00 95.44 200 PHE A O 1
ATOM 1572 N N . CYS A 1 201 ? -6.109 -1.585 0.036 1.00 96.44 201 CYS A N 1
ATOM 1573 C CA . CYS A 1 201 ? -6.705 -1.886 -1.266 1.00 96.44 201 CYS A CA 1
ATOM 1574 C C . CYS A 1 201 ? -8.209 -1.593 -1.272 1.00 96.44 201 CYS A C 1
ATOM 1576 O O . CYS A 1 201 ? -8.707 -0.906 -2.164 1.00 96.44 201 CYS A O 1
ATOM 1578 N N . THR A 1 202 ? -8.940 -2.062 -0.254 1.00 95.44 202 THR A N 1
ATOM 1579 C CA . THR A 1 202 ? -10.388 -1.819 -0.167 1.00 95.44 202 THR A CA 1
ATOM 1580 C C . THR A 1 202 ? -10.689 -0.319 -0.112 1.00 95.44 202 THR A C 1
ATOM 1582 O O . THR A 1 202 ? -11.460 0.189 -0.926 1.00 95.44 202 THR A O 1
ATOM 1585 N N . GLY A 1 203 ? -10.039 0.413 0.799 1.00 95.44 203 GLY A N 1
ATOM 1586 C CA . GLY A 1 203 ? -10.238 1.858 0.930 1.00 95.44 203 GLY A CA 1
ATOM 1587 C C . GLY A 1 203 ? -9.887 2.630 -0.345 1.00 95.44 203 GLY A C 1
ATOM 1588 O O . GLY A 1 203 ? -10.587 3.580 -0.701 1.00 95.44 203 GLY A O 1
ATOM 1589 N N . LEU A 1 204 ? -8.841 2.208 -1.063 1.00 95.94 204 LEU A N 1
ATOM 1590 C CA . LEU A 1 204 ? -8.382 2.860 -2.288 1.00 95.94 204 LEU A CA 1
ATOM 1591 C C . LEU A 1 204 ? -9.381 2.691 -3.440 1.00 95.94 204 LEU A C 1
ATOM 1593 O O . LEU A 1 204 ? -9.722 3.675 -4.101 1.00 95.94 204 LEU A O 1
ATOM 1597 N N . PHE A 1 205 ? -9.866 1.469 -3.679 1.00 96.19 205 PHE A N 1
ATOM 1598 C CA . PHE A 1 205 ? -10.808 1.185 -4.770 1.00 96.19 205 PHE A CA 1
ATOM 1599 C C . PHE A 1 205 ? -12.211 1.729 -4.500 1.00 96.19 205 PHE A C 1
ATOM 1601 O O . PHE A 1 205 ? -12.885 2.164 -5.433 1.00 96.19 205 PHE A O 1
ATOM 1608 N N . GLU A 1 206 ? -12.624 1.783 -3.236 1.00 95.31 206 GLU A N 1
ATOM 1609 C CA . GLU A 1 206 ? -13.869 2.443 -2.834 1.00 95.31 206 GLU A CA 1
ATOM 1610 C C . GLU A 1 206 ? -13.726 3.968 -2.729 1.00 95.31 206 GLU A C 1
ATOM 1612 O O . GLU A 1 206 ? -14.717 4.676 -2.543 1.00 95.31 206 GLU A O 1
ATOM 1617 N N . ASN A 1 207 ? -12.501 4.489 -2.880 1.00 93.50 207 ASN A N 1
ATOM 1618 C CA . ASN A 1 207 ? -12.164 5.900 -2.714 1.00 93.50 207 ASN A CA 1
ATOM 1619 C C . ASN A 1 207 ? -12.699 6.466 -1.385 1.00 93.50 207 ASN A C 1
ATOM 1621 O O . ASN A 1 207 ? -13.270 7.559 -1.335 1.00 93.50 207 ASN A O 1
ATOM 1625 N N . ASN A 1 208 ? -12.557 5.681 -0.316 1.00 95.19 208 ASN A N 1
ATOM 1626 C CA . ASN A 1 208 ? -13.133 5.956 0.988 1.00 95.19 208 ASN A CA 1
ATOM 1627 C C . ASN A 1 208 ? -12.134 5.613 2.099 1.00 95.19 208 ASN A C 1
ATOM 1629 O O . ASN A 1 208 ? -12.021 4.469 2.544 1.00 95.19 208 ASN A O 1
ATOM 1633 N N . LYS A 1 209 ? -11.446 6.646 2.597 1.00 93.81 209 LYS A N 1
ATOM 1634 C CA . LYS A 1 209 ? -10.511 6.537 3.722 1.00 93.81 209 LYS A CA 1
ATOM 1635 C C . LYS A 1 209 ? -11.155 5.914 4.966 1.00 93.81 209 LYS A C 1
ATOM 1637 O O . LYS A 1 209 ? -10.481 5.186 5.687 1.00 93.81 209 LYS A O 1
ATOM 1642 N N . GLN A 1 210 ? -12.436 6.178 5.230 1.00 94.75 210 GLN A N 1
ATOM 1643 C CA . GLN A 1 210 ? -13.086 5.663 6.435 1.00 94.75 210 GLN A CA 1
ATOM 1644 C C . GLN A 1 210 ? -13.158 4.133 6.422 1.00 94.75 210 GLN A C 1
ATOM 1646 O O . GLN A 1 210 ? -12.960 3.516 7.458 1.00 94.75 210 GLN A O 1
ATOM 1651 N N . ILE A 1 211 ? -13.325 3.517 5.249 1.00 95.19 211 ILE A N 1
ATOM 1652 C CA . ILE A 1 211 ? -13.349 2.054 5.109 1.00 95.19 211 ILE A CA 1
ATOM 1653 C C . ILE A 1 211 ? -11.988 1.440 5.434 1.00 95.19 211 ILE A C 1
ATOM 1655 O O . ILE A 1 211 ? -11.925 0.412 6.109 1.00 95.19 211 ILE A O 1
ATOM 1659 N N . TYR A 1 212 ? -10.903 2.090 5.007 1.00 94.25 212 TYR A N 1
ATOM 1660 C CA . TYR A 1 212 ? -9.554 1.714 5.427 1.00 94.25 212 TYR A CA 1
ATOM 1661 C C . TYR A 1 212 ? -9.407 1.816 6.952 1.00 94.25 212 TYR A C 1
ATOM 1663 O O . TYR A 1 212 ? -9.046 0.835 7.597 1.00 94.25 212 TYR A O 1
ATOM 1671 N N . LEU A 1 213 ? -9.757 2.966 7.541 1.00 92.81 213 LEU A N 1
ATOM 1672 C CA . LEU A 1 213 ? -9.639 3.184 8.987 1.00 92.81 213 LEU A CA 1
ATOM 1673 C C . LEU A 1 213 ? -10.481 2.201 9.809 1.00 92.81 213 LEU A C 1
ATOM 1675 O O . LEU A 1 213 ? -10.017 1.717 10.836 1.00 92.81 213 LEU A O 1
ATOM 1679 N N . ASP A 1 214 ? -11.695 1.881 9.368 1.00 94.81 214 ASP A N 1
ATOM 1680 C CA . ASP A 1 214 ? -12.580 0.953 10.071 1.00 94.81 214 ASP A CA 1
ATOM 1681 C C . ASP A 1 214 ? -12.025 -0.474 10.041 1.00 94.81 214 ASP A C 1
ATOM 1683 O O . ASP A 1 214 ? -12.042 -1.164 11.061 1.00 94.81 214 ASP A O 1
ATOM 1687 N N . LYS A 1 215 ? -11.462 -0.909 8.906 1.00 95.00 215 LYS A N 1
ATOM 1688 C CA . LYS A 1 215 ? -10.763 -2.198 8.822 1.00 95.00 215 LYS A CA 1
ATOM 1689 C C . LYS A 1 215 ? -9.520 -2.215 9.707 1.00 95.00 215 LYS A C 1
ATOM 1691 O O . LYS A 1 215 ? -9.357 -3.159 10.474 1.00 95.00 215 LYS A O 1
ATOM 1696 N N . MET A 1 216 ? -8.700 -1.165 9.674 1.00 93.00 216 MET A N 1
ATOM 1697 C CA . MET A 1 216 ? -7.528 -1.057 10.548 1.00 93.00 216 MET A CA 1
ATOM 1698 C C . MET A 1 216 ? -7.912 -1.056 12.028 1.00 93.00 216 MET A C 1
ATOM 1700 O O . MET A 1 216 ? -7.253 -1.718 12.821 1.00 93.00 216 MET A O 1
ATOM 1704 N N . ARG A 1 217 ? -9.021 -0.407 12.410 1.00 93.62 217 ARG A N 1
ATOM 1705 C CA . ARG A 1 217 ? -9.557 -0.465 13.778 1.00 93.62 217 ARG A CA 1
ATOM 1706 C C . ARG A 1 217 ? -9.872 -1.903 14.185 1.00 93.62 217 ARG A C 1
ATOM 1708 O O . ARG A 1 217 ? -9.496 -2.311 15.280 1.00 93.62 217 ARG A O 1
ATOM 1715 N N . VAL A 1 218 ? -10.510 -2.687 13.311 1.00 94.56 218 VAL A N 1
ATOM 1716 C CA . VAL A 1 218 ? -10.788 -4.112 13.569 1.00 94.56 218 VAL A CA 1
ATOM 1717 C C . VAL A 1 218 ? -9.493 -4.904 13.748 1.00 94.56 218 VAL A C 1
ATOM 1719 O O . VAL A 1 218 ? -9.408 -5.703 14.677 1.00 94.56 218 VAL A O 1
ATOM 1722 N N . LEU A 1 219 ? -8.482 -4.665 12.908 1.00 93.00 219 LEU A N 1
ATOM 1723 C CA . LEU A 1 219 ? -7.171 -5.316 13.017 1.00 93.00 219 LEU A CA 1
ATOM 1724 C C . LEU A 1 219 ? -6.470 -4.973 14.333 1.00 93.00 219 LEU A C 1
ATOM 1726 O O . LEU A 1 219 ? -6.080 -5.872 15.071 1.00 93.00 219 LEU A O 1
ATOM 1730 N N . CYS A 1 220 ? -6.408 -3.689 14.670 1.00 92.69 220 CYS A N 1
ATOM 1731 C CA . CYS A 1 220 ? -5.803 -3.178 15.897 1.00 92.69 220 CYS A CA 1
ATOM 1732 C C . CYS A 1 220 ? -6.560 -3.562 17.176 1.00 92.69 220 CYS A C 1
ATOM 1734 O O . CYS A 1 220 ? -5.995 -3.489 18.263 1.00 92.69 220 CYS A O 1
ATOM 1736 N N . SER A 1 221 ? -7.824 -3.978 17.065 1.00 93.00 221 SER A N 1
ATOM 1737 C CA . SER A 1 221 ? -8.617 -4.470 18.199 1.00 93.00 221 SER A CA 1
ATOM 1738 C C . SER A 1 221 ? -8.408 -5.963 18.472 1.00 93.00 221 SER A C 1
ATOM 1740 O O . SER A 1 221 ? -8.912 -6.479 19.473 1.00 93.00 221 SER A O 1
ATOM 1742 N N . LYS A 1 222 ? -7.710 -6.695 17.588 1.00 91.88 222 LYS A N 1
ATOM 1743 C CA . LYS A 1 222 ? -7.417 -8.115 17.809 1.00 91.88 222 LYS A CA 1
ATOM 1744 C C . LYS A 1 222 ? -6.404 -8.248 18.957 1.00 91.88 222 LYS A C 1
ATOM 1746 O O . LYS A 1 222 ? -5.420 -7.511 18.988 1.00 91.88 222 LYS A O 1
ATOM 1751 N N . PRO A 1 223 ? -6.602 -9.192 19.894 1.00 85.75 223 PRO A N 1
ATOM 1752 C CA . PRO A 1 223 ? -5.610 -9.447 20.927 1.00 85.75 223 PRO A CA 1
ATOM 1753 C C . PRO A 1 223 ? -4.290 -9.871 20.279 1.00 85.75 223 PRO A C 1
ATOM 1755 O O . PRO A 1 223 ? -4.280 -10.746 19.409 1.00 85.75 223 PRO A O 1
ATOM 1758 N N . LEU A 1 224 ? -3.187 -9.248 20.707 1.00 76.38 224 LEU A N 1
ATOM 1759 C CA . LEU A 1 224 ? -1.856 -9.607 20.228 1.00 76.38 224 LEU A CA 1
ATOM 1760 C C . LEU A 1 224 ? -1.588 -11.091 20.522 1.00 76.38 224 LEU A C 1
ATOM 1762 O O . LEU A 1 224 ? -1.946 -11.572 21.606 1.00 76.38 224 LEU A O 1
ATOM 1766 N N . PRO A 1 225 ? -0.958 -11.827 19.590 1.00 78.88 225 PRO A N 1
ATOM 1767 C CA . PRO A 1 225 ? -0.514 -13.176 19.885 1.00 78.88 225 PRO A CA 1
ATOM 1768 C C . PRO A 1 225 ? 0.445 -13.142 21.088 1.00 78.88 225 PRO A C 1
ATOM 1770 O O . PRO A 1 225 ? 1.183 -12.166 21.261 1.00 78.88 225 PRO A O 1
ATOM 1773 N N . PRO A 1 226 ? 0.437 -14.177 21.946 1.00 75.75 226 PRO A N 1
ATOM 1774 C CA . PRO A 1 226 ? 1.390 -14.255 23.043 1.00 75.75 226 PRO A CA 1
ATOM 1775 C C . PRO A 1 226 ? 2.824 -14.193 22.486 1.00 75.75 226 PRO A C 1
ATOM 1777 O O . PRO A 1 226 ? 3.069 -14.750 21.413 1.00 75.75 226 PRO A O 1
ATOM 1780 N N . PRO A 1 227 ? 3.765 -13.530 23.184 1.00 76.44 227 PRO A N 1
ATOM 1781 C CA . PRO A 1 227 ? 5.151 -13.449 22.736 1.00 76.44 227 PRO A CA 1
ATOM 1782 C C . PRO A 1 227 ? 5.729 -14.861 22.564 1.00 76.44 227 PRO A C 1
ATOM 1784 O O . PRO A 1 227 ? 5.579 -15.700 23.456 1.00 76.44 227 PRO A O 1
ATOM 1787 N N . SER A 1 228 ? 6.331 -15.109 21.397 1.00 66.69 228 SER A N 1
ATOM 1788 C CA . SER A 1 228 ? 6.967 -16.376 21.005 1.00 66.69 228 SER A CA 1
ATOM 1789 C C . SER A 1 228 ? 8.277 -16.635 21.735 1.00 66.69 228 SER A C 1
ATOM 1791 O O . SER A 1 228 ? 9.058 -15.662 21.849 1.00 66.69 228 SER A O 1
#

Foldseek 3Di:
DDDDDDDDDDPPPPPPVPVVNVVVVVVVVVVVVVVVVVVVVVVVVVVVPPPPDVVVVVLVVLLVVLCVVLDDLLLVCLLVVNLVSLVPHPCSLCSNLSNLLLVCLLVVNLVSLVRHPDPLSSLLSVLLSVLPLVSLVPDDDPLSSLLSNCQSPLPLVSLVPPPDPVSNLVSNLNSQSSVCSNVLHLVSQCPDPDQLSNLSSVSNSVSHVVSSSVSSSVVSSDDDDDDD

Radius of gyration: 37.93 Å; chains: 1; bounding box: 94×65×104 Å